Protein 2XR4 (pdb70)

CATH classification: 2.60.120.400

Radius of gyration: 16.65 Å; Cα contacts (8 Å, |Δi|>4): 676; chains: 2; bounding box: 41×38×39 Å

Solvent-accessible surface area: 10297 Å² total; per-residue (Å²): 125,46,94,79,0,27,3,101,9,63,76,125,47,138,0,1,0,0,0,6,1,35,12,70,49,108,4,52,3,17,0,45,20,45,140,81,127,59,54,55,13,58,5,82,26,12,72,47,107,38,62,32,42,22,52,68,88,25,77,0,14,112,4,109,0,110,0,34,3,63,6,120,68,182,95,10,154,32,0,2,74,83,12,8,0,82,147,81,2,61,0,0,0,1,0,2,3,30,26,104,60,99,53,22,7,7,5,5,2,1,0,12,7,38,39,52,122,39,160,63,0,36,4,98,8,58,78,126,44,114,0,1,0,0,0,13,10,59,13,85,60,99,4,39,0,18,0,52,10,44,145,75,127,158,47,50,9,47,4,151,7,35,18,87,96,92,55,45,39,22,32,80,66,20,57,0,16,110,4,108,0,113,0,38,1,69,4,79,82,124,91,10,122,36,0,2,60,95,12,28,0,88,158,98,2,66,0,0,0,1,0,1,1,29,21,63,137,70,46,7,7,21,1,3,1,1,0,7,11,50,43,46

GO terms:
  GO:0042802 identical protein binding (F, IPI)

Secondary structure (DSSP, 8-state):
--BSSEEE--TT-EEEEEEEE-S-S--EEEEEETT-SS-SEEEPPPSSTTEEEEEEEEE-TTSEEEEEEEETTEEPEEEEEEEEETTTEEEEEEEEE-SS--SS-SEEEEEEE---/--B-SEEEPPTT-EEEEEEEE--SS-EEEEEEETT-SS-SEEEEE-TT--EEEEEEEEE-TTSEEEEEEEETTEEPEEEEEEEEETTTEEEEEEEEESSTTS-S-SEEEEEEE---

Organism: Burkholderia cenocepacia (strain ATCC BAA-245 / DSM 16553 / LMG 16656 / NCTC 13227 / J2315 / CF5610) (NCBI:txid216591)

Sequence (232 aa):
MERDGTFNLPPHIKFGVVTALTTHAANDQTIDIYIDDDDPKPAATFKGAGAQDQNLGTKVLDSGNGRVRVIVMANGRPSRLGSRQVDIFKKKSYFGIIIGSEDGADDDYNDGIVFLNWPLGMERDDGTFNLPPHIKFGVTALTHAANDQTIDIYIDDDPKPAATFKGAGAQDQNLGTKVLDSGNGRVRVIVMANGRPSRLGSRQVDIFKKKSYFGIIGSEDGADDDYNDGIVFLNWPLG

InterPro domains:
  IPR010907 Calcium-mediated lectin [PF07472] (163-270)
  IPR033790 Lectin Bc2l-C, N-terminal domain, betaproteobacteria [cd12211] (3-133)
  IPR036684 Calcium-mediated lectin superfamily [G3DSA:2.60.120.400] (157-272)
  IPR036684 Calcium-mediated lectin superfamily [SSF82026] (159-272)
  IPR048921 Bc2l-C, N-terminal domain [PF21592] (15-127)

Nearest PDB structures (foldseek):
  2xr4-assembly1_B  TM=1.009E+00  e=5.856E-23  Burkholderia cenocepacia J2315
  2boi-assembly1_A  TM=9.505E-01  e=1.150E-13  Chromobacterium violaceum
  2chh-assembly1_A  TM=9.402E-01  e=1.572E-13  Ralstonia solanacearum
  5a6q-assembly1_A  TM=9.340E-01  e=1.329E-12  Pseudomonas aeruginosa UCBPP-PA14
  4ut5-assembly1_A  TM=9.246E-01  e=2.236E-12  Pseudomonas paraeruginosa PA7

Structure (mmCIF, N/CA/C/O backbone):
data_2XR4
#
_entry.id   2XR4
#
_cell.length_a   100.814
_cell.length_b   100.814
_cell.length_c   47.313
_cell.angle_alpha   90.00
_cell.angle_beta   90.00
_cell.angle_gamma   120.00
#
_symmetry.space_group_name_H-M   'P 65'
#
loop_
_entity.id
_entity.type
_entity.pdbx_description
1 polymer LECTIN
2 non-polymer 'SULFATE ION'
3 water water
#
loop_
_atom_site.group_PDB
_atom_site.id
_atom_site.type_symbol
_atom_site.label_atom_id
_atom_site.label_alt_id
_atom_site.label_comp_id
_atom_site.label_asym_id
_atom_site.label_entity_id
_atom_site.label_seq_id
_atom_site.pdbx_PDB_ins_code
_atom_site.Cartn_x
_atom_site.Cartn_y
_atom_site.Cartn_z
_atom_site.occupancy
_atom_site.B_iso_or_equiv
_atom_site.auth_seq_id
_atom_site.auth_comp_id
_atom_site.auth_asym_id
_atom_site.auth_atom_id
_atom_site.pdbx_PDB_model_num
ATOM 1 N N . MET A 1 1 ? -7.334 23.115 12.215 1.00 30.24 0 MET A N 1
ATOM 2 C CA . MET A 1 1 ? -8.202 23.073 10.993 1.00 29.52 0 MET A CA 1
ATOM 3 C C . MET A 1 1 ? -9.260 24.199 10.943 1.00 28.36 0 MET A C 1
ATOM 4 O O . MET A 1 1 ? -9.688 24.536 9.856 1.00 28.46 0 MET A O 1
ATOM 6 N N . GLU A 1 2 ? -9.676 24.791 12.072 1.00 27.17 1 GLU A N 1
ATOM 7 C CA . GLU A 1 2 ? -10.339 26.121 11.978 1.00 25.67 1 GLU A CA 1
ATOM 8 C C . GLU A 1 2 ? -9.336 27.051 11.298 1.00 24.00 1 GLU A C 1
ATOM 9 O O . GLU A 1 2 ? -8.166 27.031 11.635 1.00 23.67 1 GLU A O 1
ATOM 15 N N . ARG A 1 3 ? -9.797 27.833 10.324 1.00 21.96 2 ARG A N 1
ATOM 16 C CA . ARG A 1 3 ? -9.007 28.884 9.702 1.00 20.16 2 ARG A CA 1
ATOM 17 C C . ARG A 1 3 ? -9.568 30.252 10.100 1.00 18.73 2 ARG A C 1
ATOM 18 O O . ARG A 1 3 ? -10.361 30.339 11.042 1.00 17.76 2 ARG A O 1
ATOM 22 N N . ASP A 1 4 ? -9.218 31.303 9.353 1.00 16.74 3 ASP A N 1
ATOM 23 C CA . ASP A 1 4 ? -9.511 32.676 9.760 1.00 16.75 3 ASP A CA 1
ATOM 24 C C . ASP A 1 4 ? -10.499 33.389 8.850 1.00 15.79 3 ASP A C 1
ATOM 25 O O . ASP A 1 4 ? -10.366 34.576 8.625 1.00 15.45 3 ASP A O 1
ATOM 30 N N . GLY A 1 5 ? -11.474 32.670 8.307 1.00 15.26 4 GLY A N 1
ATOM 31 C CA . GLY A 1 5 ? -12.494 33.324 7.467 1.00 14.84 4 GLY A CA 1
ATOM 32 C C . GLY A 1 5 ? -12.070 33.478 6.012 1.00 15.21 4 GLY A C 1
ATOM 33 O O . GLY A 1 5 ? -12.667 34.241 5.260 1.00 14.81 4 GLY A O 1
ATOM 34 N N . THR A 1 6 ? -11.043 32.739 5.596 1.00 15.38 5 THR A N 1
ATOM 35 C CA . THR A 1 6 ? -10.603 32.752 4.201 1.00 15.88 5 THR A CA 1
ATOM 36 C C . THR A 1 6 ? -10.961 31.410 3.547 1.00 15.88 5 THR A C 1
ATOM 37 O O . THR A 1 6 ? -10.749 30.366 4.153 1.00 15.39 5 THR A O 1
ATOM 41 N N . PHE A 1 7 ? -11.471 31.451 2.314 1.00 16.23 6 PHE A N 1
ATOM 42 C CA . PHE A 1 7 ? -12.027 30.278 1.628 1.00 16.28 6 PHE A CA 1
ATOM 43 C C . PHE A 1 7 ? -11.577 30.234 0.187 1.00 16.78 6 PHE A C 1
ATOM 44 O O . PHE A 1 7 ? -11.322 31.278 -0.408 1.00 15.89 6 PHE A O 1
ATOM 52 N N . ASN A 1 8 ? -11.509 29.019 -0.363 1.00 16.60 7 ASN A N 1
ATOM 53 C CA . ASN A 1 8 ? -11.273 28.812 -1.788 1.00 18.11 7 ASN A CA 1
ATOM 54 C C . ASN A 1 8 ? -12.543 28.249 -2.413 1.00 17.22 7 ASN A C 1
ATOM 55 O O . ASN A 1 8 ? -12.961 27.134 -2.105 1.00 18.25 7 ASN A O 1
ATOM 60 N N . LEU A 1 9 ? -13.156 29.049 -3.258 1.00 16.32 8 LEU A N 1
ATOM 61 C CA . LEU A 1 9 ? -14.377 28.677 -3.949 1.00 15.95 8 LEU A CA 1
ATOM 62 C C . LEU A 1 9 ? -14.045 28.357 -5.394 1.00 16.88 8 LEU A C 1
ATOM 63 O O . LEU A 1 9 ? -13.032 28.821 -5.896 1.00 16.58 8 LEU A O 1
ATOM 68 N N . PRO A 1 10 ? -14.931 27.607 -6.071 1.00 18.08 9 PRO A N 1
ATOM 69 C CA . PRO A 1 10 ? -14.770 27.472 -7.520 1.00 18.45 9 PRO A CA 1
ATOM 70 C C . PRO A 1 10 ? -14.789 28.860 -8.172 1.00 19.23 9 PRO A C 1
ATOM 71 O O . PRO A 1 10 ? -15.519 29.756 -7.705 1.00 18.86 9 PRO A O 1
ATOM 75 N N . PRO A 1 11 ? -13.941 29.065 -9.199 1.00 19.77 10 PRO A N 1
ATOM 76 C CA . PRO A 1 11 ? -13.879 30.363 -9.857 1.00 19.92 10 PRO A CA 1
ATOM 77 C C . PRO A 1 11 ? -15.150 30.718 -10.615 1.00 19.41 10 PRO A C 1
ATOM 78 O O . PRO A 1 11 ? -15.818 29.824 -11.160 1.00 18.72 10 PRO A O 1
ATOM 82 N N . HIS A 1 12 ? -15.476 32.002 -10.614 1.00 18.98 11 HIS A N 1
ATOM 83 C CA . HIS A 1 12 ? -16.513 32.573 -11.450 1.00 20.12 11 HIS A CA 1
ATOM 84 C C . HIS A 1 12 ? -17.890 31.978 -11.231 1.00 20.19 11 HIS A C 1
ATOM 85 O O . HIS A 1 12 ? -18.645 31.772 -12.193 1.00 20.21 11 HIS A O 1
ATOM 92 N N . ILE A 1 13 ? -18.231 31.739 -9.963 1.00 18.85 12 ILE A N 1
ATOM 93 C CA . ILE A 1 13 ? -19.598 31.350 -9.609 1.00 18.86 12 ILE A CA 1
ATOM 94 C C . ILE A 1 13 ? -20.228 32.317 -8.640 1.00 17.81 12 ILE A C 1
ATOM 95 O O . ILE A 1 13 ? -19.539 33.105 -7.988 1.00 18.26 12 ILE A O 1
ATOM 100 N N . LYS A 1 14 ? -21.547 32.280 -8.572 1.00 17.62 13 LYS A N 1
ATOM 101 C CA . LYS A 1 14 ? -22.277 33.061 -7.591 1.00 17.11 13 LYS A CA 1
ATOM 102 C C . LYS A 1 14 ? -22.259 32.324 -6.268 1.00 15.89 13 LYS A C 1
ATOM 103 O O . LYS A 1 14 ? -22.294 31.095 -6.229 1.00 15.59 13 LYS A O 1
ATOM 109 N N . PHE A 1 15 ? -22.210 33.090 -5.191 1.00 14.70 14 PHE A N 1
ATOM 110 C CA . PHE A 1 15 ? -22.334 32.528 -3.859 1.00 13.56 14 PHE A CA 1
ATOM 111 C C . PHE A 1 15 ? -23.107 33.476 -2.939 1.00 12.32 14 PHE A C 1
ATOM 112 O O . PHE A 1 15 ? -23.209 34.676 -3.213 1.00 11.25 14 PHE A O 1
ATOM 120 N N . GLY A 1 16 ? -23.658 32.937 -1.850 1.00 12.41 15 GLY A N 1
ATOM 121 C CA . GLY A 1 16 ? -24.364 33.728 -0.849 1.00 12.33 15 GLY A CA 1
ATOM 122 C C . GLY A 1 16 ? -23.561 33.958 0.446 1.00 11.81 15 GLY A C 1
ATOM 123 O O . GLY A 1 16 ? -22.795 33.109 0.865 1.00 12.25 15 GLY A O 1
ATOM 124 N N . VAL A 1 17 ? -23.740 35.135 1.031 1.00 11.29 16 VAL A N 1
ATOM 125 C CA A VAL A 1 17 ? -23.132 35.530 2.287 0.50 11.08 16 VAL A CA 1
ATOM 126 C CA B VAL A 1 17 ? -23.134 35.480 2.288 0.50 11.56 16 VAL A CA 1
ATOM 127 C C . VAL A 1 17 ? -24.232 36.052 3.159 1.00 11.43 16 VAL A C 1
ATOM 128 O O . VAL A 1 17 ? -24.938 37.006 2.774 1.00 10.89 16 VAL A O 1
ATOM 135 N N . THR A 1 18 ? -24.428 35.413 4.312 1.00 11.19 17 THR A N 1
ATOM 136 C CA . THR A 1 18 ? -25.465 35.816 5.257 1.00 11.14 17 THR A CA 1
ATOM 137 C C . THR A 1 18 ? -24.808 36.068 6.602 1.00 11.95 17 THR A C 1
ATOM 138 O O . THR A 1 18 ? -23.966 35.268 7.039 1.00 12.63 17 THR A O 1
ATOM 142 N N . ALA A 1 19 ? -25.185 37.169 7.245 1.00 11.45 18 ALA A N 1
ATOM 143 C CA . ALA A 1 19 ? -24.647 37.542 8.564 1.00 11.73 18 ALA A CA 1
ATOM 144 C C . ALA A 1 19 ? -25.743 37.532 9.620 1.00 11.90 18 ALA A C 1
ATOM 145 O O . ALA A 1 19 ? -26.835 38.037 9.373 1.00 12.00 18 ALA A O 1
ATOM 147 N N . LEU A 1 20 ? -25.419 36.971 10.784 1.00 12.32 19 LEU A N 1
ATOM 148 C CA . LEU A 1 20 ? -26.286 36.913 11.953 1.00 13.89 19 LEU A CA 1
ATOM 149 C C . LEU A 1 20 ? -25.450 37.351 13.165 1.00 15.02 19 LEU A C 1
ATOM 150 O O . LEU A 1 20 ? -24.538 36.648 13.581 1.00 14.53 19 LEU A O 1
ATOM 155 N N . THR A 1 21 ? -25.803 38.491 13.731 1.00 14.84 20 THR A N 1
ATOM 156 C CA A THR A 1 21 ? -25.042 39.052 14.828 0.50 15.12 20 THR A CA 1
ATOM 157 C CA B THR A 1 21 ? -25.045 39.067 14.827 0.50 16.02 20 THR A CA 1
ATOM 158 C C . THR A 1 21 ? -25.738 38.898 16.179 1.00 15.48 20 THR A C 1
ATOM 159 O O . THR A 1 21 ? -26.905 39.250 16.350 1.00 15.83 20 THR A O 1
ATOM 166 N N . HIS A 1 22 ? -24.999 38.367 17.133 1.00 15.10 21 HIS A N 1
ATOM 167 C CA . HIS A 1 22 ? -25.534 38.170 18.446 1.00 16.12 21 HIS A CA 1
ATOM 168 C C . HIS A 1 22 ? -25.258 39.372 19.341 1.00 16.58 21 HIS A C 1
ATOM 169 O O . HIS A 1 22 ? -26.178 39.866 20.014 1.00 17.09 21 HIS A O 1
ATOM 176 N N . ALA A 1 23 ? -24.000 39.822 19.360 1.00 16.15 22 ALA A N 1
ATOM 177 C CA . ALA A 1 23 ? -23.572 40.923 20.213 1.00 17.04 22 ALA A CA 1
ATOM 178 C C . ALA A 1 23 ? -23.848 42.251 19.523 1.00 17.59 22 ALA A C 1
ATOM 179 O O . ALA A 1 23 ? -23.548 42.432 18.316 1.00 18.54 22 ALA A O 1
ATOM 181 N N . ALA A 1 24 ? -24.380 43.189 20.291 1.00 17.64 23 ALA A N 1
ATOM 182 C CA . ALA A 1 24 ? -24.734 44.522 19.758 1.00 17.88 23 ALA A CA 1
ATOM 183 C C . ALA A 1 24 ? -23.532 45.473 19.822 1.00 18.52 23 ALA A C 1
ATOM 184 O O . ALA A 1 24 ? -23.526 46.479 20.559 1.00 17.71 23 ALA A O 1
ATOM 186 N N . ASN A 1 25 ? -22.511 45.143 19.037 1.00 18.83 24 ASN A N 1
ATOM 187 C CA . ASN A 1 25 ? -21.279 45.923 18.986 1.00 19.32 24 ASN A CA 1
ATOM 188 C C . ASN A 1 25 ? -21.086 46.676 17.712 1.00 18.60 24 ASN A C 1
ATOM 189 O O . ASN A 1 25 ? -19.960 47.104 17.444 1.00 19.22 24 ASN A O 1
ATOM 194 N N . ASP A 1 26 ? -22.158 46.849 16.930 1.00 17.46 25 ASP A N 1
ATOM 195 C CA . ASP A 1 26 ? -22.108 47.637 15.698 1.00 18.68 25 ASP A CA 1
ATOM 196 C C . ASP A 1 26 ? -20.934 47.218 14.762 1.00 18.89 25 ASP A C 1
ATOM 197 O O . ASP A 1 26 ? -20.126 48.050 14.297 1.00 18.36 25 ASP A O 1
ATOM 202 N N . GLN A 1 27 ? -20.868 45.927 14.470 1.00 18.89 26 GLN A N 1
ATOM 203 C CA . GLN A 1 27 ? -19.764 45.380 13.708 1.00 19.04 26 GLN A CA 1
ATOM 204 C C . GLN A 1 27 ? -19.830 45.746 12.237 1.00 18.78 26 GLN A C 1
ATOM 205 O O . GLN A 1 27 ? -20.902 45.936 11.662 1.00 19.65 26 GLN A O 1
ATOM 211 N N . THR A 1 28 ? -18.671 45.835 11.621 1.00 17.18 27 THR A N 1
ATOM 212 C CA . THR A 1 28 ? -18.592 45.944 10.172 1.00 16.56 27 THR A CA 1
ATOM 213 C C . THR A 1 28 ? -18.067 44.615 9.681 1.00 15.56 27 THR A C 1
ATOM 214 O O . THR A 1 28 ? -17.036 44.116 10.184 1.00 14.93 27 THR A O 1
ATOM 218 N N . ILE A 1 29 ? -18.785 44.019 8.733 1.00 13.47 28 ILE A N 1
ATOM 219 C CA . ILE A 1 29 ? -18.360 42.775 8.116 1.00 12.52 28 ILE A CA 1
ATOM 220 C C . ILE A 1 29 ? -18.065 43.043 6.661 1.00 12.70 28 ILE A C 1
ATOM 221 O O . ILE A 1 29 ? -18.968 43.448 5.916 1.00 13.48 28 ILE A O 1
ATOM 226 N N . ASP A 1 30 ? -16.800 42.853 6.258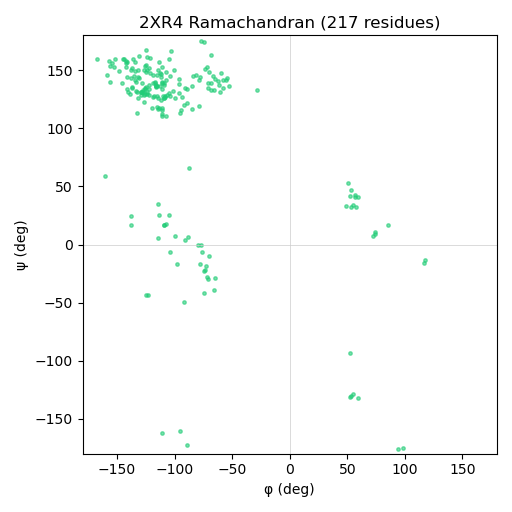 1.00 12.49 29 ASP A N 1
ATOM 227 C CA . ASP A 1 30 ? -16.359 43.096 4.886 1.00 11.69 29 ASP A CA 1
ATOM 228 C C . ASP A 1 30 ? -16.027 41.767 4.217 1.00 11.93 29 ASP A C 1
ATOM 229 O O . ASP A 1 30 ? -15.410 40.856 4.848 1.00 11.91 29 ASP A O 1
ATOM 234 N N . ILE A 1 31 ? -16.425 41.640 2.956 1.00 10.08 30 ILE A N 1
ATOM 235 C CA . ILE A 1 31 ? -16.097 40.474 2.152 1.00 11.59 30 ILE A CA 1
ATOM 236 C C . ILE A 1 31 ? -15.180 40.915 1.007 1.00 12.37 30 ILE A C 1
ATOM 237 O O . ILE A 1 31 ? -15.528 41.839 0.247 1.00 11.79 30 ILE A O 1
ATOM 242 N N . TYR A 1 32 ? -14.031 40.251 0.889 1.00 13.15 31 TYR A N 1
ATOM 243 C CA . TYR A 1 32 ? -13.035 40.590 -0.109 1.00 14.41 31 TYR A CA 1
ATOM 244 C C . TYR A 1 32 ? -12.839 39.441 -1.064 1.00 15.41 31 TYR A C 1
ATOM 245 O O . TYR A 1 32 ? -12.772 38.300 -0.627 1.00 14.59 31 TYR A O 1
ATOM 254 N N . ILE A 1 33 ? -12.694 39.769 -2.355 1.00 16.22 32 ILE A N 1
ATOM 255 C CA . ILE A 1 33 ? -12.534 38.774 -3.420 1.00 17.43 32 ILE A CA 1
ATOM 256 C C . ILE A 1 33 ? -11.158 38.922 -4.041 1.00 18.81 32 ILE A C 1
ATOM 257 O O . ILE A 1 33 ? -10.765 40.028 -4.420 1.00 19.15 32 ILE A O 1
ATOM 262 N N . ASP A 1 34 ? -10.433 37.815 -4.116 1.00 19.91 33 ASP A N 1
ATOM 263 C CA . ASP A 1 34 ? -9.099 37.795 -4.689 1.00 21.86 33 ASP A CA 1
ATOM 264 C C . ASP A 1 34 ? -8.232 38.862 -4.030 1.00 23.20 33 ASP A C 1
ATOM 265 O O . ASP A 1 34 ? -8.199 38.943 -2.805 1.00 22.14 33 ASP A O 1
ATOM 270 N N . ASP A 1 35 ? -7.538 39.668 -4.825 1.00 24.58 34 ASP A N 1
ATOM 271 C CA . ASP A 1 35 ? -6.578 40.591 -4.260 1.00 26.41 34 ASP A CA 1
ATOM 272 C C . ASP A 1 35 ? -7.045 42.039 -4.351 1.00 26.52 34 ASP A C 1
ATOM 273 O O . ASP A 1 35 ? -6.250 42.946 -4.164 1.00 26.12 34 ASP A O 1
ATOM 278 N N . ASP A 1 36 ? -8.341 42.243 -4.586 1.00 26.85 35 ASP A N 1
ATOM 279 C CA A ASP A 1 36 ? -8.907 43.601 -4.663 0.50 27.18 35 ASP A CA 1
ATOM 280 C CA B ASP A 1 36 ? -8.919 43.573 -4.674 0.50 27.27 35 ASP A CA 1
ATOM 281 C C . ASP A 1 36 ? -8.841 44.231 -3.278 1.00 26.99 35 ASP A C 1
ATOM 282 O O . ASP A 1 36 ? -9.284 43.655 -2.316 1.00 27.06 35 ASP A O 1
ATOM 291 N N . PRO A 1 37 ? -8.280 45.449 -3.172 1.00 27.53 36 PRO A N 1
ATOM 292 C CA . PRO A 1 37 ? -8.136 46.012 -1.836 1.00 26.79 36 PRO A CA 1
ATOM 293 C C . PRO A 1 37 ? -9.441 46.607 -1.228 1.00 25.16 36 PRO A C 1
ATOM 294 O O . PRO A 1 37 ? -9.524 46.783 0.001 1.00 25.75 36 PRO A O 1
ATOM 298 N N . LYS A 1 38 ? -10.449 46.865 -2.066 1.00 22.01 37 LYS A N 1
ATOM 299 C CA . LYS A 1 38 ? -11.729 47.350 -1.607 1.00 20.10 37 LYS A CA 1
ATOM 300 C C . LYS A 1 38 ? -12.696 46.154 -1.459 1.00 18.42 37 LYS A C 1
ATOM 301 O O . LYS A 1 38 ? -12.669 45.217 -2.255 1.00 16.56 37 LYS A O 1
ATOM 303 N N . PRO A 1 39 ? -13.536 46.183 -0.422 1.00 16.98 38 PRO A N 1
ATOM 304 C CA . PRO A 1 39 ? -14.454 45.063 -0.207 1.00 16.81 38 PRO A CA 1
ATOM 305 C C . PRO A 1 39 ? -15.433 44.908 -1.382 1.00 15.71 38 PRO A C 1
ATOM 306 O O . PRO A 1 39 ? -15.898 45.908 -1.906 1.00 15.75 38 PRO A O 1
ATOM 310 N N . ALA A 1 40 ? -15.736 43.679 -1.771 1.00 14.98 39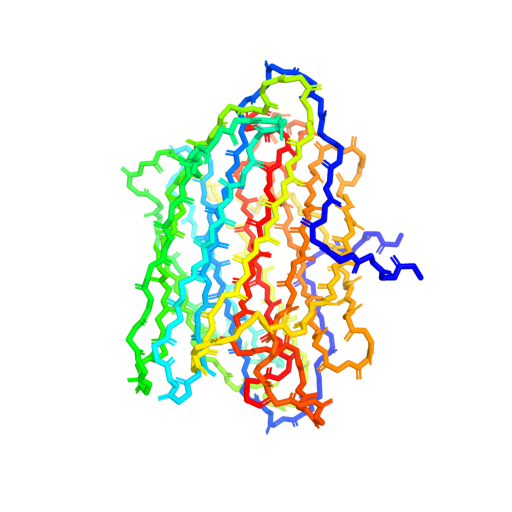 ALA A N 1
ATOM 311 C CA . ALA A 1 40 ? -16.817 43.425 -2.731 1.00 15.00 39 ALA A CA 1
ATOM 312 C C . ALA A 1 40 ? -18.187 43.603 -2.076 1.00 15.14 39 ALA A C 1
ATOM 313 O O . ALA A 1 40 ? -19.207 43.812 -2.768 1.00 15.19 39 ALA A O 1
ATOM 315 N N . ALA A 1 41 ? -18.235 43.473 -0.744 1.00 14.21 40 ALA A N 1
ATOM 316 C CA . ALA A 1 41 ? -19.470 43.704 0.019 1.00 13.52 40 ALA A CA 1
ATOM 317 C C . ALA A 1 41 ? -19.204 44.064 1.452 1.00 13.32 40 ALA A C 1
ATOM 318 O O . ALA A 1 41 ? -18.205 43.659 2.028 1.00 12.35 40 ALA A O 1
ATOM 320 N N . THR A 1 42 ? -20.137 44.789 2.048 1.00 12.84 41 THR A N 1
ATOM 321 C CA . THR A 1 42 ? -20.027 45.172 3.443 1.00 14.33 41 THR A CA 1
ATOM 322 C C . THR A 1 42 ? -21.401 45.066 4.108 1.00 15.25 41 THR A C 1
ATOM 323 O O . THR A 1 42 ? -22.401 45.554 3.562 1.00 15.34 41 THR A O 1
ATOM 327 N N . PHE A 1 43 ? -21.450 44.419 5.270 1.00 15.82 42 PHE A N 1
ATOM 328 C CA . PHE A 1 43 ? -22.607 44.541 6.143 1.00 17.18 42 PHE A CA 1
ATOM 329 C C . PHE A 1 43 ? -22.341 45.667 7.149 1.00 19.34 42 PHE A C 1
ATOM 330 O O . PHE A 1 43 ? -21.308 45.677 7.851 1.00 18.49 42 PHE A O 1
ATOM 338 N N . LYS A 1 44 ? -23.286 46.593 7.194 1.00 21.77 43 LYS A N 1
ATOM 339 C CA . LYS A 1 44 ? -23.415 47.555 8.266 1.00 24.70 43 LYS A CA 1
ATOM 340 C C . LYS A 1 44 ? -23.832 46.825 9.528 1.00 26.04 43 LYS A C 1
ATOM 341 O O . LYS A 1 44 ? -24.322 45.672 9.485 1.00 26.92 43 LYS A O 1
ATOM 343 N N . GLY A 1 45 ? -23.638 47.511 10.648 1.00 26.45 44 GLY A N 1
ATOM 344 C CA . GLY A 1 45 ? -23.756 46.889 11.950 1.00 26.43 44 GLY A CA 1
ATOM 345 C C . GLY A 1 45 ? -25.180 46.546 12.286 1.00 26.16 44 GLY A C 1
ATOM 346 O O . GLY A 1 45 ? -26.120 47.250 11.870 1.00 26.49 44 GLY A O 1
ATOM 347 N N . ALA A 1 46 ? -25.322 45.461 13.049 1.00 25.80 45 ALA A N 1
ATOM 348 C CA . ALA A 1 46 ? -26.596 45.015 13.566 1.00 25.04 45 ALA A CA 1
ATOM 349 C C . ALA A 1 46 ? -27.247 46.148 14.316 1.00 24.73 45 ALA A C 1
ATOM 350 O O . ALA A 1 46 ? -26.572 46.947 14.938 1.00 24.68 45 ALA A O 1
ATOM 352 N N . GLY A 1 47 ? -28.566 46.238 14.208 1.00 23.94 46 GLY A N 1
ATOM 353 C CA . GLY A 1 47 ? -29.334 47.151 15.031 1.00 23.38 46 GLY A CA 1
ATOM 354 C C . GLY A 1 47 ? -30.001 46.483 16.220 1.00 22.04 46 GLY A C 1
ATOM 355 O O . GLY A 1 47 ? -30.762 47.121 16.922 1.00 22.15 46 GLY A O 1
ATOM 356 N N . ALA A 1 48 ? -29.703 45.206 16.456 1.00 21.72 47 ALA A N 1
ATOM 357 C CA . ALA A 1 48 ? -30.340 44.421 17.513 1.00 20.29 47 ALA A CA 1
ATOM 358 C C . ALA A 1 48 ? -29.569 43.126 17.714 1.00 20.10 47 ALA A C 1
ATOM 359 O O . ALA A 1 48 ? -28.849 42.697 16.824 1.00 20.05 47 ALA A O 1
ATOM 361 N N . GLN A 1 49 ? -29.740 42.494 18.871 1.00 19.57 48 GLN A N 1
ATOM 362 C CA . GLN A 1 49 ? -29.105 41.201 19.160 1.00 19.06 48 GLN A CA 1
ATOM 363 C C . GLN A 1 49 ? -29.839 40.024 18.511 1.00 19.45 48 GLN A C 1
ATOM 364 O O . GLN A 1 49 ? -31.068 39.981 18.461 1.00 19.31 48 GLN A O 1
ATOM 370 N N . ASP A 1 50 ? -29.054 39.067 18.022 1.00 18.52 49 ASP A N 1
ATOM 371 C CA . ASP A 1 50 ? -29.526 37.940 17.199 1.00 18.36 49 ASP A CA 1
ATOM 372 C C . ASP A 1 50 ? -30.261 38.420 15.956 1.00 17.83 49 ASP A C 1
ATOM 373 O O . ASP A 1 50 ? -31.312 37.894 15.573 1.00 17.84 49 ASP A O 1
ATOM 378 N N . GLN A 1 51 ? -29.691 39.439 15.324 1.00 17.13 50 GLN A N 1
ATOM 379 C CA . GLN A 1 51 ? -30.305 40.005 14.152 1.00 17.13 50 GLN A CA 1
ATOM 380 C C . GLN A 1 51 ? -29.690 39.396 12.898 1.00 15.61 50 GLN A C 1
ATOM 381 O O . GLN A 1 51 ? -28.485 39.346 12.750 1.00 13.20 50 GLN A O 1
ATOM 387 N N . ASN A 1 52 ? -30.567 38.944 12.008 1.00 14.14 51 ASN A N 1
ATOM 388 C CA . ASN A 1 52 ? -30.187 38.525 10.681 1.00 13.07 51 ASN A CA 1
ATOM 389 C C . ASN A 1 52 ? -29.990 39.778 9.810 1.00 13.02 51 ASN A C 1
ATOM 390 O O . ASN A 1 52 ? -30.920 40.549 9.589 1.00 12.69 51 ASN A O 1
ATOM 395 N N . LEU A 1 53 ? -28.793 39.971 9.284 1.00 12.67 52 LEU A N 1
ATOM 396 C CA . LEU A 1 53 ? -28.483 41.188 8.539 1.00 12.61 52 LEU A CA 1
ATOM 397 C C . LEU A 1 53 ? -28.757 41.068 7.055 1.00 12.78 52 LEU A C 1
ATOM 398 O O . LEU A 1 53 ? -28.459 41.996 6.276 1.00 13.15 52 LEU A O 1
ATOM 403 N N . GLY A 1 54 ? -29.303 39.924 6.650 1.00 11.52 53 GLY A N 1
ATOM 404 C CA . GLY A 1 54 ? -29.601 39.657 5.257 1.00 12.00 53 GLY A CA 1
ATOM 405 C C . GLY A 1 54 ? -28.552 38.828 4.542 1.00 12.22 53 GLY A C 1
ATOM 406 O O . GLY A 1 54 ? -27.576 38.352 5.130 1.00 10.60 53 GLY A O 1
ATOM 407 N N . THR A 1 55 ? -28.775 38.671 3.251 1.00 13.37 54 THR A N 1
ATOM 408 C CA . THR A 1 55 ? -27.942 37.831 2.398 1.00 14.27 54 THR A CA 1
ATOM 409 C C . THR A 1 55 ? -27.470 38.679 1.240 1.00 14.38 54 THR A C 1
ATOM 410 O O . THR A 1 55 ? -28.259 39.421 0.645 1.00 15.30 54 THR A O 1
ATOM 414 N N . LYS A 1 56 ? -26.193 38.582 0.923 1.00 14.41 55 LYS A N 1
ATOM 415 C CA . LYS A 1 56 ? -25.662 39.193 -0.296 1.00 15.17 55 LYS A CA 1
ATOM 416 C C . LYS A 1 56 ? -25.244 38.125 -1.279 1.00 14.71 55 LYS A C 1
ATOM 417 O O . LYS A 1 56 ? -24.763 37.049 -0.886 1.00 15.33 55 LYS A O 1
ATOM 423 N N . VAL A 1 57 ? -25.447 38.398 -2.558 1.00 12.94 56 VAL A N 1
ATOM 424 C CA . VAL A 1 57 ? -25.029 37.467 -3.583 1.00 12.05 56 VAL A CA 1
ATOM 425 C C . VAL A 1 57 ? -23.840 38.049 -4.334 1.00 12.18 56 VAL A C 1
ATOM 426 O O . VAL A 1 57 ? -23.920 39.167 -4.853 1.00 12.25 56 VAL A O 1
ATOM 430 N N . LEU A 1 58 ? -22.755 37.283 -4.399 1.00 12.13 57 LEU A N 1
ATOM 431 C CA . LEU A 1 58 ? -21.508 37.761 -4.959 1.00 12.97 57 LEU A CA 1
ATOM 432 C C . LEU A 1 58 ? -20.933 36.792 -5.976 1.00 13.29 57 LEU A C 1
ATOM 433 O O . LEU A 1 58 ? -21.259 35.611 -5.969 1.00 14.02 57 LEU A O 1
ATOM 438 N N . ASP A 1 59 ? -20.012 37.286 -6.800 1.00 13.73 58 ASP A N 1
ATOM 439 C CA . ASP A 1 59 ? -19.236 36.415 -7.694 1.00 14.75 58 ASP A CA 1
ATOM 440 C C . ASP A 1 59 ? -17.889 36.076 -7.045 1.00 14.34 58 ASP A C 1
ATOM 441 O O . ASP A 1 59 ? -17.239 36.915 -6.448 1.00 15.62 58 ASP A O 1
ATOM 446 N N . SER A 1 60 ? -17.473 34.831 -7.147 1.00 14.84 59 SER A N 1
ATOM 447 C CA . SER A 1 60 ? -16.247 34.365 -6.511 1.00 15.11 59 SER A CA 1
ATOM 448 C C . SER A 1 60 ? -14.931 34.789 -7.204 1.00 16.27 59 SER A C 1
ATOM 449 O O . SER A 1 60 ? -13.863 34.512 -6.679 1.00 15.83 59 SER A O 1
ATOM 452 N N . GLY A 1 61 ? -15.017 35.420 -8.375 1.00 16.91 60 GLY A N 1
ATOM 453 C CA . GLY A 1 61 ? -13.828 35.792 -9.149 1.00 17.56 60 GLY A CA 1
ATOM 454 C C . GLY A 1 61 ? -12.929 34.599 -9.418 1.00 18.02 60 GLY A C 1
ATOM 455 O O . GLY A 1 61 ? -13.396 33.539 -9.833 1.00 18.03 60 GLY A O 1
ATOM 456 N N . ASN A 1 62 ? -11.647 34.738 -9.104 1.00 18.27 61 ASN A N 1
ATOM 457 C CA . ASN A 1 62 ? -10.708 33.625 -9.232 1.00 19.22 61 ASN A CA 1
ATOM 458 C C . ASN A 1 62 ? -10.769 32.627 -8.093 1.00 18.49 61 ASN A C 1
ATOM 459 O O . ASN A 1 62 ? -10.037 31.652 -8.088 1.00 19.18 61 ASN A O 1
ATOM 464 N N . GLY A 1 63 ? -11.645 32.872 -7.120 1.00 17.89 62 GLY A N 1
ATOM 465 C CA . GLY A 1 63 ? -11.977 31.869 -6.122 1.00 16.89 62 GLY A CA 1
ATOM 466 C C . GLY A 1 63 ? -11.642 32.194 -4.680 1.00 16.82 62 GLY A C 1
ATOM 467 O O . GLY A 1 63 ? -12.121 31.524 -3.782 1.00 17.04 62 GLY A O 1
ATOM 468 N N . ARG A 1 64 ? -10.833 33.224 -4.444 1.00 17.10 63 ARG A N 1
ATOM 469 C CA . ARG A 1 64 ? -10.363 33.531 -3.095 1.00 16.89 63 ARG A CA 1
ATOM 470 C C . ARG A 1 64 ? -11.319 34.522 -2.424 1.00 14.94 63 ARG A C 1
ATOM 471 O O . ARG A 1 64 ? -11.560 35.606 -2.929 1.00 15.74 63 ARG A O 1
ATOM 479 N N . VAL A 1 65 ? -11.901 34.100 -1.310 1.00 13.66 64 VAL A N 1
ATOM 480 C CA . VAL A 1 65 ? -12.888 34.868 -0.582 1.00 12.35 64 VAL A CA 1
ATOM 481 C C . VAL A 1 65 ? -12.409 34.979 0.859 1.00 11.96 64 VAL A C 1
ATOM 482 O O . VAL A 1 65 ? -12.044 33.975 1.475 1.00 12.18 64 VAL A O 1
ATOM 486 N N . ARG A 1 66 ? -12.391 36.206 1.367 1.00 11.79 65 ARG A N 1
ATOM 487 C CA . ARG A 1 66 ? -12.024 36.489 2.749 1.00 11.32 65 ARG A CA 1
ATOM 488 C C . ARG A 1 66 ? -13.063 37.321 3.435 1.00 10.80 65 ARG A C 1
ATOM 489 O O . ARG A 1 66 ? -13.462 38.355 2.936 1.00 11.58 65 ARG A O 1
ATOM 497 N N . VAL A 1 67 ? -13.460 36.882 4.622 1.00 11.38 66 VAL A N 1
ATOM 498 C CA . VAL A 1 67 ? -14.361 37.638 5.468 1.00 11.01 66 VAL A CA 1
ATOM 499 C C . VAL A 1 67 ? -13.597 38.283 6.622 1.00 10.01 66 VAL A C 1
ATOM 500 O O . VAL A 1 67 ? -12.848 37.611 7.297 1.00 10.40 66 VAL A O 1
ATOM 504 N N . ILE A 1 68 ? -13.798 39.584 6.834 1.00 10.69 67 ILE A N 1
ATOM 505 C CA . ILE A 1 68 ? -13.159 40.313 7.934 1.00 11.18 67 ILE A CA 1
ATOM 506 C C . ILE A 1 68 ? -14.251 40.931 8.776 1.00 10.92 67 ILE A C 1
ATOM 507 O O . ILE A 1 68 ? -15.131 41.589 8.244 1.00 11.47 67 ILE A O 1
ATOM 512 N N . VAL A 1 69 ? -14.203 40.703 10.085 1.00 12.03 68 VAL A N 1
ATOM 513 C CA . VAL A 1 69 ? -15.116 41.343 11.004 1.00 11.71 68 VAL A CA 1
ATOM 514 C C . VAL A 1 69 ? -14.355 42.364 11.854 1.00 12.45 68 VAL A C 1
ATOM 515 O O . VAL A 1 69 ? -13.333 42.048 12.469 1.00 12.71 68 VAL A O 1
ATOM 519 N N . MET A 1 70 ? -14.859 43.590 11.878 1.00 12.05 69 MET A N 1
ATOM 520 C CA . MET A 1 70 ? -14.322 44.665 12.698 1.00 13.24 69 MET A CA 1
ATOM 521 C C . MET A 1 70 ? -15.391 45.084 13.738 1.00 13.35 69 MET A C 1
ATOM 522 O O . MET A 1 70 ? -16.589 45.185 13.434 1.00 14.75 69 MET A O 1
ATOM 527 N N . ALA A 1 71 ? -14.962 45.288 14.963 1.00 13.59 70 ALA A N 1
ATOM 528 C CA . ALA A 1 71 ? -15.832 45.786 16.043 1.00 14.25 70 ALA A CA 1
ATOM 529 C C . ALA A 1 71 ? -14.995 46.753 16.888 1.00 15.36 70 ALA A C 1
ATOM 530 O O . ALA A 1 71 ? -13.864 46.448 17.243 1.00 14.82 70 ALA A O 1
ATOM 532 N N . ASN A 1 72 ? -15.536 47.914 17.217 1.00 17.38 71 ASN A N 1
ATOM 533 C CA . ASN A 1 72 ? -14.803 48.876 18.064 1.00 18.79 71 ASN A CA 1
ATOM 534 C C . ASN A 1 72 ? -13.402 49.208 17.518 1.00 18.63 71 ASN A C 1
ATOM 535 O O . ASN A 1 72 ? -12.448 49.388 18.306 1.00 20.51 71 ASN A O 1
ATOM 540 N N . GLY A 1 73 ? -13.257 49.195 16.186 1.00 17.59 72 GLY A N 1
ATOM 541 C CA . GLY A 1 73 ? -11.987 49.554 15.508 1.00 15.94 72 GLY A CA 1
ATOM 542 C C . GLY A 1 73 ? -10.884 48.525 15.597 1.00 15.31 72 GLY A C 1
ATOM 543 O O . GLY A 1 73 ? -9.740 48.815 15.243 1.00 16.21 72 GLY A O 1
ATOM 544 N N . ARG A 1 74 ? -11.196 47.316 16.073 1.00 12.86 73 ARG A N 1
ATOM 545 C CA . ARG A 1 74 ? -10.256 46.223 16.042 1.00 12.63 73 ARG A CA 1
ATOM 546 C C . ARG A 1 74 ? -10.861 45.036 15.320 1.00 12.06 73 ARG A C 1
ATOM 547 O O . ARG A 1 74 ? -12.094 44.842 15.339 1.00 11.78 73 ARG A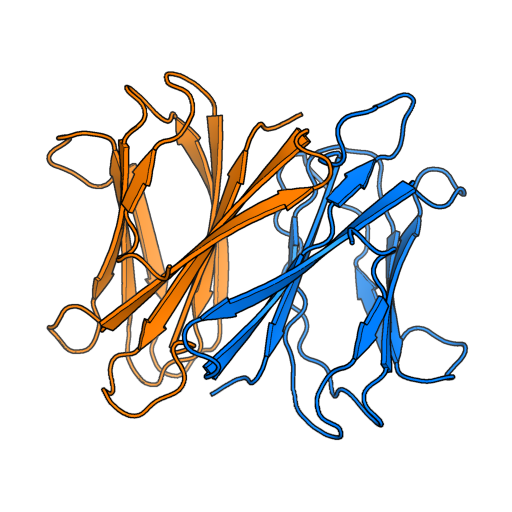 O 1
ATOM 555 N N . PRO A 1 75 ? -10.004 44.234 14.670 1.00 13.05 74 PRO A N 1
ATOM 556 C CA . PRO A 1 75 ? -10.488 42.995 14.100 1.00 12.54 74 PRO A CA 1
ATOM 557 C C . PRO A 1 75 ? -10.940 42.031 15.183 1.00 12.22 74 PRO A C 1
ATOM 558 O O . PRO A 1 75 ? -10.242 41.818 16.184 1.00 11.04 74 PRO A O 1
ATOM 562 N N . SER A 1 76 ? -12.114 41.445 14.990 1.00 11.47 75 SER A N 1
ATOM 563 C CA . SER A 1 76 ? -12.614 40.453 15.906 1.00 12.00 75 SER A CA 1
ATOM 564 C C . SER A 1 76 ? -11.884 39.159 15.582 1.00 12.83 75 SER A C 1
ATOM 565 O O . SER A 1 76 ? -11.579 38.903 14.415 1.00 13.99 75 SER A O 1
ATOM 568 N N . ARG A 1 77 ? -11.572 38.368 16.599 1.00 13.30 76 ARG A N 1
ATOM 569 C CA . ARG A 1 77 ? -10.921 37.076 16.389 1.00 14.35 76 ARG A CA 1
ATOM 570 C C . ARG A 1 77 ? -11.968 36.140 15.756 1.00 14.37 76 ARG A C 1
ATOM 571 O O . ARG A 1 77 ? -13.142 36.176 16.152 1.00 13.92 76 ARG A O 1
ATOM 579 N N . LEU A 1 78 ? -11.546 35.342 14.775 1.00 13.79 77 LEU A N 1
ATOM 580 C CA . LEU A 1 78 ? -12.464 34.524 13.971 1.00 14.72 77 LEU A CA 1
ATOM 581 C C . LEU A 1 78 ? -12.009 33.093 13.996 1.00 14.62 77 LEU A C 1
ATOM 582 O O . LEU A 1 78 ? -10.812 32.819 14.113 1.00 13.90 77 LEU A O 1
ATOM 587 N N . GLY A 1 79 ? -12.982 32.184 13.885 1.00 13.47 78 GLY A N 1
ATOM 588 C CA . GLY A 1 79 ? -12.728 30.805 13.572 1.00 13.99 78 GLY A CA 1
ATOM 589 C C . GLY A 1 79 ? -13.644 30.458 12.401 1.00 13.24 78 GLY A C 1
ATOM 590 O O . GLY A 1 79 ? -14.817 30.878 12.375 1.00 12.59 78 GLY A O 1
ATOM 591 N N . SER A 1 80 ? -13.137 29.706 11.442 1.00 13.06 79 SER A N 1
ATOM 592 C CA . SER A 1 80 ? -13.962 29.281 10.299 1.00 13.66 79 SER A CA 1
ATOM 593 C C . SER A 1 80 ? -13.806 27.809 9.958 1.00 15.13 79 SER A C 1
ATOM 594 O O . SER A 1 80 ? -12.746 27.242 10.147 1.00 13.46 79 SER A O 1
ATOM 597 N N . ARG A 1 81 ? -14.876 27.213 9.437 1.00 15.87 80 ARG A N 1
ATOM 598 C CA . ARG A 1 81 ? -14.839 25.847 8.969 1.00 18.25 80 ARG A CA 1
ATOM 599 C C . ARG A 1 81 ? -15.531 25.802 7.619 1.00 19.06 80 ARG A C 1
ATOM 600 O O . ARG A 1 81 ? -16.373 26.653 7.304 1.00 16.04 80 ARG A O 1
ATOM 608 N N . GLN A 1 82 ? -15.185 24.787 6.842 1.00 20.72 81 GLN A N 1
ATOM 609 C CA . GLN A 1 82 ? -15.934 24.455 5.628 1.00 23.72 81 GLN A CA 1
ATOM 610 C C . GLN A 1 82 ? -16.625 23.120 5.844 1.00 24.80 81 GLN A C 1
ATOM 611 O O . GLN A 1 82 ? -16.140 22.238 6.590 1.00 25.91 81 GLN A O 1
ATOM 617 N N . VAL A 1 83 ? -17.781 22.971 5.226 1.00 24.25 82 VAL A N 1
ATOM 618 C CA . VAL A 1 83 ? -18.461 21.707 5.265 1.00 24.19 82 VAL A CA 1
ATOM 619 C C . VAL A 1 83 ? -19.279 21.632 3.966 1.00 22.78 82 VAL A C 1
ATOM 620 O O . VAL A 1 83 ? -19.506 22.668 3.321 1.00 20.60 82 VAL A O 1
ATOM 624 N N . ASP A 1 84 ? -19.655 20.424 3.558 1.00 19.93 83 ASP A N 1
ATOM 625 C CA . ASP A 1 84 ? -20.520 20.272 2.391 1.00 19.96 83 ASP A CA 1
ATOM 626 C C . ASP A 1 84 ? -21.507 19.148 2.595 1.00 18.42 83 ASP A C 1
ATOM 627 O O . ASP A 1 84 ? -21.252 18.246 3.353 1.00 18.89 83 ASP A O 1
ATOM 632 N N . ILE A 1 85 ? -22.613 19.210 1.879 1.00 18.28 84 ILE A N 1
ATOM 633 C CA . ILE A 1 85 ? -23.637 18.189 1.886 1.00 17.89 84 ILE A CA 1
ATOM 634 C C . ILE A 1 85 ? -23.520 17.466 0.535 1.00 18.60 84 ILE A C 1
ATOM 635 O O . ILE A 1 85 ? -23.758 18.047 -0.536 1.00 16.16 84 ILE A O 1
ATOM 640 N N . PHE A 1 86 ? -23.066 16.222 0.617 1.00 19.11 85 PHE A N 1
ATOM 641 C CA . PHE A 1 86 ? -22.992 15.293 -0.525 1.00 19.98 85 PHE A CA 1
ATOM 642 C C . PHE A 1 86 ? -22.149 15.817 -1.683 1.00 19.68 85 PHE A C 1
ATOM 643 O O . PHE A 1 86 ? -22.425 15.518 -2.838 1.00 18.86 85 PHE A O 1
ATOM 651 N N . LYS A 1 87 ? -21.120 16.600 -1.366 1.00 19.77 86 LYS A N 1
ATOM 652 C CA A LYS A 1 87 ? -20.286 17.274 -2.360 0.50 19.41 86 LYS A CA 1
ATOM 653 C CA B LYS A 1 87 ? -20.284 17.248 -2.381 0.50 19.71 86 LYS A CA 1
ATOM 654 C C . LYS A 1 87 ? -21.119 17.975 -3.444 1.00 19.64 86 LYS A C 1
ATOM 655 O O . LYS A 1 87 ? -20.745 18.036 -4.626 1.00 19.33 86 LYS A O 1
ATOM 666 N N . LYS A 1 88 ? -22.245 18.533 -3.028 1.00 18.56 87 LYS A N 1
ATOM 667 C CA . LYS A 1 88 ? -23.128 19.273 -3.915 1.00 18.24 87 LYS A CA 1
ATOM 668 C C . LYS A 1 88 ? -23.394 20.677 -3.398 1.00 17.24 87 LYS A C 1
ATOM 669 O O . LYS A 1 88 ? -23.439 21.649 -4.176 1.00 16.71 87 LYS A O 1
ATOM 675 N N . SER A 1 89 ? -23.647 20.755 -2.092 1.00 16.24 88 SER A N 1
ATOM 676 C CA . SER A 1 89 ? -23.998 21.997 -1.422 1.00 16.20 88 SER A CA 1
ATOM 677 C C . SER A 1 89 ? -22.870 22.308 -0.441 1.00 14.76 88 SER A C 1
ATOM 678 O O . SER A 1 89 ? -22.644 21.530 0.485 1.00 15.21 88 SER A O 1
ATOM 681 N N . TYR A 1 90 ? -22.194 23.438 -0.635 1.00 13.37 89 TYR A N 1
ATOM 682 C CA . TYR A 1 90 ? -21.018 23.804 0.097 1.00 13.23 89 TYR A CA 1
ATOM 683 C C . TYR A 1 90 ? -21.264 24.993 0.997 1.00 12.92 89 TYR A C 1
ATOM 684 O O . TYR A 1 90 ? -22.039 25.889 0.647 1.00 12.01 89 TYR A O 1
ATOM 693 N N . PHE A 1 91 ? -20.563 24.986 2.137 1.00 12.27 90 PHE A N 1
ATOM 694 C CA . PHE A 1 91 ? -20.767 25.956 3.210 1.00 12.68 90 PHE A CA 1
ATOM 695 C C . PHE A 1 91 ? -19.441 26.420 3.781 1.00 12.96 90 PHE A C 1
ATOM 696 O O . PHE A 1 91 ? -18.478 25.636 3.865 1.00 14.40 90 PHE A O 1
ATOM 704 N N . GLY A 1 92 ? -19.396 27.700 4.135 1.00 12.38 91 GLY A N 1
ATOM 705 C CA . GLY A 1 92 ? -18.341 28.279 4.964 1.00 12.59 91 GLY A CA 1
ATOM 706 C C . GLY A 1 92 ? -19.003 28.893 6.170 1.00 13.00 91 GLY A C 1
ATOM 707 O O . GLY A 1 92 ? -20.053 29.542 6.057 1.00 13.03 91 GLY A O 1
ATOM 708 N N . ILE A 1 93 ? -18.458 28.630 7.343 1.00 12.16 92 ILE A N 1
ATOM 709 C CA . ILE A 1 93 ? -19.061 29.113 8.557 1.00 13.02 92 ILE A CA 1
ATOM 710 C C . ILE A 1 93 ? -17.990 29.868 9.321 1.00 12.70 92 ILE A C 1
ATOM 711 O O . ILE A 1 93 ? -16.915 29.315 9.546 1.00 11.99 92 ILE A O 1
ATOM 716 N N A ILE A 1 94 ? -18.301 31.092 9.735 0.50 12.64 93 ILE A N 1
ATOM 717 N N B ILE A 1 94 ? -18.300 31.092 9.737 0.50 12.49 93 ILE A N 1
ATOM 718 C CA A ILE A 1 94 ? -17.379 31.925 10.482 0.50 13.26 93 ILE A CA 1
ATOM 719 C CA B ILE A 1 94 ? -17.386 31.910 10.513 0.50 13.00 93 ILE A CA 1
ATOM 720 C C A ILE A 1 94 ? -18.034 32.319 11.793 0.50 13.73 93 ILE A C 1
ATOM 721 C C B ILE A 1 94 ? -18.037 32.316 11.803 0.50 13.59 93 ILE A C 1
ATOM 722 O O A ILE A 1 94 ? -19.168 32.795 11.792 0.50 13.87 93 ILE A O 1
ATOM 723 O O B ILE A 1 94 ? -19.149 32.839 11.793 0.50 13.75 93 ILE A O 1
ATOM 732 N N . GLY A 1 95 ? -17.335 32.077 12.901 1.00 13.20 94 GLY A N 1
ATOM 733 C CA . GLY A 1 95 ? -17.734 32.572 14.216 1.00 13.61 94 GLY A CA 1
ATOM 734 C C . GLY A 1 95 ? -16.741 33.653 14.634 1.00 13.61 94 GLY A C 1
ATOM 735 O O . GLY A 1 95 ? -15.509 33.496 14.480 1.00 13.19 94 GLY A O 1
ATOM 736 N N . SER A 1 96 ? -17.254 34.768 15.116 1.00 12.81 95 SER A N 1
ATOM 737 C CA . SER A 1 96 ? -16.386 35.869 15.525 1.00 13.92 95 SER A CA 1
ATOM 738 C C . SER A 1 96 ? -16.620 36.216 16.992 1.00 14.43 95 SER A C 1
ATOM 739 O O . SER A 1 96 ? -17.717 35.980 17.570 1.00 13.50 95 SER A O 1
ATOM 742 N N . GLU A 1 97 ? -15.565 36.730 17.601 1.00 15.06 96 GLU A N 1
ATOM 743 C CA . GLU A 1 97 ? -15.649 37.197 18.976 1.00 16.73 96 GLU A CA 1
ATOM 744 C C . GLU A 1 97 ? -14.994 38.565 19.112 1.00 17.44 96 GLU A C 1
ATOM 745 O O . GLU A 1 97 ? -13.883 38.796 18.580 1.00 15.66 96 GLU A O 1
ATOM 751 N N . ASP A 1 98 ? -15.736 39.457 19.769 1.00 19.59 97 ASP A N 1
ATOM 752 C CA . ASP A 1 98 ? -15.409 40.876 19.852 1.00 22.37 97 ASP A CA 1
ATOM 753 C C . ASP A 1 98 ? -14.703 41.177 21.178 1.00 25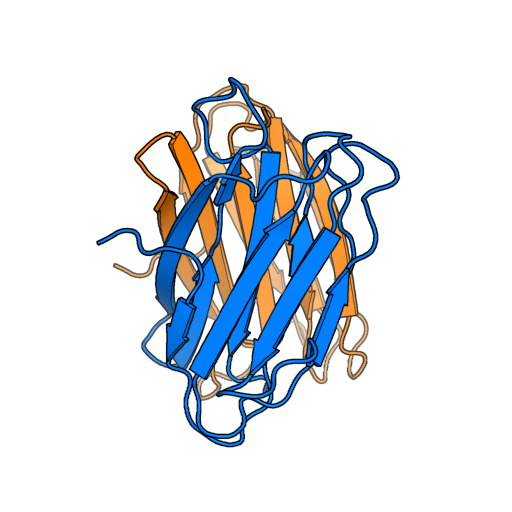.95 97 ASP A C 1
ATOM 754 O O . ASP A 1 98 ? -14.089 42.249 21.323 1.00 26.45 97 ASP A O 1
ATOM 759 N N . GLY A 1 99 ? -14.800 40.254 22.143 1.00 29.22 98 GLY A N 1
ATOM 760 C CA . GLY A 1 99 ? -14.214 40.453 23.470 1.00 33.34 98 GLY A CA 1
ATOM 761 C C . GLY A 1 99 ? -12.772 39.971 23.623 1.00 35.75 98 GLY A C 1
ATOM 762 O O . GLY A 1 99 ? -12.195 39.430 22.662 1.00 37.01 98 GLY A O 1
ATOM 763 N N . ALA A 1 100 ? -12.215 39.978 24.844 1.00 38.46 99 ALA A N 1
ATOM 764 C CA . ALA A 1 100 ? -12.890 39.588 26.085 1.00 39.27 99 ALA A CA 1
ATOM 765 C C . ALA A 1 100 ? -13.486 38.209 25.817 1.00 40.16 99 ALA A C 1
ATOM 766 O O . ALA A 1 100 ? -12.782 37.188 25.947 1.00 40.18 99 ALA A O 1
ATOM 768 N N . ASP A 1 101 ? -14.757 38.194 25.397 1.00 41.02 100 ASP A N 1
ATOM 769 C CA . ASP A 1 101 ? -15.461 36.988 24.933 1.00 41.15 100 ASP A CA 1
ATOM 770 C C . ASP A 1 101 ? -14.513 35.956 24.324 1.00 40.63 100 ASP A C 1
ATOM 771 O O . ASP A 1 101 ? -13.646 36.280 23.490 1.00 40.50 100 ASP A O 1
ATOM 776 N N . ASP A 1 102 ? -14.721 34.715 24.763 1.00 39.71 101 ASP A N 1
ATOM 777 C CA . ASP A 1 102 ? -13.889 33.579 24.428 1.00 38.98 101 ASP A CA 1
ATOM 778 C C . ASP A 1 102 ? -14.674 32.546 23.579 1.00 36.45 101 ASP A C 1
ATOM 779 O O . ASP A 1 102 ? -14.139 31.492 23.254 1.00 37.12 101 ASP A O 1
ATOM 784 N N . ASP A 1 103 ? -15.910 32.881 23.191 1.00 33.18 102 ASP A N 1
ATOM 785 C CA . ASP A 1 103 ? -16.914 31.915 22.703 1.00 30.92 102 ASP A CA 1
ATOM 786 C C . ASP A 1 103 ? -17.196 31.851 21.194 1.00 26.92 102 ASP A C 1
ATOM 787 O O . ASP A 1 103 ? -17.974 31.006 20.763 1.00 26.67 102 ASP A O 1
ATOM 792 N N . TYR A 1 104 ? -16.622 32.755 20.400 1.00 23.10 103 TYR A N 1
ATOM 793 C CA . TYR A 1 104 ? -16.775 32.760 18.930 1.00 20.26 103 TYR A CA 1
ATOM 794 C C . TYR A 1 104 ? -18.226 32.783 18.444 1.00 19.01 103 TYR A C 1
ATOM 795 O O . TYR A 1 104 ? -18.560 32.191 17.428 1.00 17.41 103 TYR A O 1
ATOM 804 N N . ASN A 1 105 ? -19.087 33.464 19.183 1.00 18.68 104 ASN A N 1
ATOM 805 C CA . ASN A 1 105 ? -20.475 33.559 18.775 1.00 19.08 104 ASN A CA 1
ATOM 806 C C . ASN A 1 105 ? -21.070 34.951 18.964 1.00 18.00 104 ASN A C 1
ATOM 807 O O . ASN A 1 105 ? -22.295 35.078 19.111 1.00 17.76 104 ASN A O 1
ATOM 812 N N . ASP A 1 106 ? -20.220 35.986 18.966 1.00 15.24 105 ASP A N 1
ATOM 813 C CA . ASP A 1 106 ? -20.708 37.358 18.897 1.00 14.49 105 ASP A CA 1
ATOM 814 C C . ASP A 1 106 ? -21.272 37.690 17.529 1.00 13.31 105 ASP A C 1
ATOM 815 O O . ASP A 1 106 ? -22.180 38.511 17.413 1.00 11.82 105 ASP A O 1
ATOM 820 N N . GLY A 1 107 ? -20.738 37.045 16.503 1.00 12.32 106 GLY A N 1
ATOM 821 C CA . GLY A 1 107 ? -21.175 37.256 15.129 1.00 12.39 106 GLY A CA 1
ATOM 822 C C . GLY A 1 107 ? -20.994 35.945 14.399 1.00 12.71 106 GLY A C 1
ATOM 823 O O . GLY A 1 107 ? -20.111 35.158 14.761 1.00 12.93 106 GLY A O 1
ATOM 824 N N . ILE A 1 108 ? -21.839 35.688 13.408 1.00 12.11 107 ILE A N 1
ATOM 825 C CA . ILE A 1 108 ? -21.743 34.494 12.569 1.00 12.01 107 ILE A CA 1
ATOM 826 C C . ILE A 1 108 ? -21.891 34.962 11.139 1.00 11.57 107 ILE A C 1
ATOM 827 O O . ILE A 1 108 ? -22.741 35.837 10.849 1.00 10.15 107 ILE A O 1
ATOM 832 N N . VAL A 1 109 ? -21.098 34.381 10.244 1.00 10.98 108 VAL A N 1
ATOM 833 C CA . VAL A 1 109 ? -21.266 34.611 8.822 1.00 10.10 108 VAL A CA 1
ATOM 834 C C . VAL A 1 109 ? -21.322 33.231 8.157 1.00 10.78 108 VAL A C 1
ATOM 835 O O . VAL A 1 109 ? -20.502 32.354 8.466 1.00 11.58 108 VAL A O 1
ATOM 839 N N . PHE A 1 110 ? -22.365 33.033 7.346 1.00 10.77 109 PHE A N 1
ATOM 840 C CA . PHE A 1 110 ? -22.586 31.831 6.599 1.00 11.52 109 PHE A CA 1
ATOM 841 C C . PHE A 1 110 ? -22.317 32.113 5.107 1.00 10.72 109 PHE A C 1
ATOM 842 O O . PHE A 1 110 ? -22.936 33.028 4.504 1.00 11.47 109 PHE A O 1
ATOM 850 N N . LEU A 1 111 ? -21.465 31.313 4.491 0.80 9.12 110 LEU A N 1
ATOM 851 C CA . LEU A 1 111 ? -21.334 31.319 3.040 0.80 9.41 110 LEU A CA 1
ATOM 852 C C . LEU A 1 111 ? -21.952 30.040 2.474 0.80 9.58 110 LEU A C 1
ATOM 853 O O . LEU A 1 111 ? -21.826 28.955 3.067 0.80 8.88 110 LEU A O 1
ATOM 858 N N . ASN A 1 112 ? -22.610 30.181 1.338 1.00 11.69 111 ASN A N 1
ATOM 859 C CA . ASN A 1 112 ? -23.186 29.039 0.620 1.00 11.67 111 ASN A CA 1
ATOM 860 C C . ASN A 1 112 ? -22.950 29.110 -0.874 1.00 12.19 111 ASN A C 1
ATOM 861 O O . ASN A 1 112 ? -23.119 30.180 -1.522 1.00 12.03 111 ASN A O 1
ATOM 866 N N . TRP A 1 113 ? -22.552 27.962 -1.430 1.00 12.42 112 TRP A N 1
ATOM 867 C CA . TRP A 1 113 ? -22.343 27.839 -2.885 1.00 13.42 112 TRP A CA 1
ATOM 868 C C . TRP A 1 113 ? -22.521 26.388 -3.304 1.00 14.67 112 TRP A C 1
ATOM 869 O O . TRP A 1 113 ? -22.443 25.467 -2.442 1.00 13.15 112 TRP A O 1
ATOM 880 N N . PRO A 1 114 ? -22.851 26.171 -4.587 1.00 16.70 113 PRO A N 1
ATOM 881 C CA . PRO A 1 114 ? -23.265 27.151 -5.598 1.00 18.42 113 PRO A CA 1
ATOM 882 C C . PRO A 1 114 ? -24.707 27.518 -5.337 1.00 20.35 113 PRO A C 1
ATOM 883 O O . PRO A 1 114 ? -25.335 26.919 -4.478 1.00 19.81 113 PRO A O 1
ATOM 887 N N . LEU A 1 115 ? -25.234 28.473 -6.089 1.00 23.00 114 LEU A N 1
ATOM 888 C CA . LEU A 1 115 ? -26.651 28.822 -6.027 1.00 25.74 114 LEU A CA 1
ATOM 889 C C . LEU A 1 115 ? -27.368 28.146 -7.197 1.00 28.69 114 LEU A C 1
ATOM 890 O O . LEU A 1 115 ? -26.961 28.303 -8.353 1.00 30.96 114 LEU A O 1
ATOM 895 N N . GLY A 1 116 ? -28.422 27.398 -6.912 1.00 31.37 115 GLY A N 1
ATOM 896 C CA . GLY A 1 116 ? -29.121 26.650 -7.984 1.00 32.74 115 GLY A CA 1
ATOM 897 C C . GLY A 1 116 ? -28.320 25.452 -8.479 1.00 33.38 115 GLY A C 1
ATOM 898 O O . GLY A 1 116 ? -27.416 24.943 -7.782 1.00 34.31 115 GLY A O 1
ATOM 899 N N . MET B 1 1 ? -21.984 10.424 6.703 1.00 37.20 0 MET B N 1
ATOM 900 C CA . MET B 1 1 ? -22.083 11.359 7.871 1.00 36.83 0 MET B CA 1
ATOM 901 C C . MET B 1 1 ? -23.186 12.412 7.676 1.00 36.50 0 MET B C 1
ATOM 902 O O . MET B 1 1 ? -23.547 13.114 8.635 1.00 36.49 0 MET B O 1
ATOM 904 N N . GLU B 1 2 ? -23.722 12.541 6.459 1.00 35.06 1 GLU B N 1
ATOM 905 C CA . GLU B 1 2 ? -24.970 13.305 6.308 1.00 34.31 1 GLU B CA 1
ATOM 906 C C . GLU B 1 2 ? -26.120 12.536 6.970 1.00 32.81 1 GLU B C 1
ATOM 907 O O . GLU B 1 2 ? -26.260 11.323 6.794 1.00 32.76 1 GLU B O 1
ATOM 913 N N . ARG B 1 3 ? -26.905 13.256 7.756 1.00 30.97 2 ARG B N 1
ATOM 914 C CA . ARG B 1 3 ? -28.115 12.747 8.352 1.00 29.98 2 ARG B CA 1
ATOM 915 C C . ARG B 1 3 ? -29.259 13.434 7.595 1.00 27.71 2 ARG B C 1
ATOM 916 O O . ARG B 1 3 ? -29.018 14.005 6.507 1.00 27.84 2 ARG B O 1
ATOM 924 N N A ASP B 1 4 ? -30.444 13.427 8.221 0.70 25.79 3 ASP B N 1
ATOM 925 N N B ASP B 1 4 ? -30.490 13.358 8.106 0.30 26.05 3 ASP B N 1
ATOM 926 C CA A ASP B 1 4 ? -31.714 13.827 7.618 0.70 23.68 3 ASP B CA 1
ATOM 927 C CA B ASP B 1 4 ? -31.629 14.005 7.441 0.30 24.33 3 ASP B CA 1
ATOM 928 C C A ASP B 1 4 ? -32.433 14.998 8.326 0.70 22.11 3 ASP B C 1
ATOM 929 C C B ASP B 1 4 ? -32.403 14.984 8.317 0.30 22.79 3 ASP B C 1
ATOM 930 O O A ASP B 1 4 ? -33.641 14.983 8.447 0.70 21.61 3 ASP B O 1
ATOM 931 O O B ASP B 1 4 ? -33.595 14.825 8.543 0.30 22.52 3 ASP B O 1
ATOM 940 N N . GLY B 1 5 ? -31.702 16.001 8.790 1.00 21.37 4 GLY B N 1
ATOM 941 C CA . GLY B 1 5 ? -32.340 17.187 9.386 1.00 19.41 4 GLY B CA 1
ATOM 942 C C . GLY B 1 5 ? -32.787 17.038 10.821 1.00 17.17 4 GLY B C 1
ATOM 943 O O . GLY B 1 5 ? -33.518 17.876 11.316 1.00 13.74 4 GLY B O 1
ATOM 944 N N . THR B 1 6 ? -32.319 15.991 11.502 1.00 16.31 5 THR B N 1
ATOM 945 C CA . THR B 1 6 ? -32.602 15.807 12.922 1.00 16.22 5 THR B CA 1
ATOM 946 C C . THR B 1 6 ? -31.316 16.050 13.738 1.00 15.78 5 THR B C 1
ATOM 947 O O . THR B 1 6 ? -30.220 15.648 13.345 1.00 15.73 5 THR B O 1
ATOM 951 N N . PHE B 1 7 ? -31.473 16.738 14.862 1.00 15.21 6 PHE B N 1
ATOM 952 C CA . PHE B 1 7 ? -30.340 17.166 15.680 1.00 14.88 6 PHE B CA 1
ATOM 953 C C . PHE B 1 7 ? -30.671 16.941 17.139 1.00 15.18 6 PHE B C 1
ATOM 954 O O . PHE B 1 7 ? -31.827 17.050 17.564 1.00 14.06 6 PHE B O 1
ATOM 962 N N . ASN B 1 8 ? -29.617 16.684 17.896 1.00 15.73 7 ASN B N 1
ATOM 963 C CA . ASN B 1 8 ? -29.669 16.629 19.338 1.00 16.21 7 ASN B CA 1
ATOM 964 C C . ASN B 1 8 ? -28.906 17.830 19.851 1.00 15.79 7 ASN B C 1
ATOM 965 O O . ASN B 1 8 ? -27.682 17.886 19.691 1.00 16.05 7 ASN B O 1
ATOM 970 N N . LEU B 1 9 ? -29.624 18.775 20.432 1.00 14.84 8 LEU B N 1
ATOM 971 C CA . LEU B 1 9 ? -29.053 19.976 21.034 1.00 16.01 8 LEU B CA 1
ATOM 972 C C . LEU B 1 9 ? -29.028 19.838 22.558 1.00 17.24 8 LEU B C 1
ATOM 973 O O . LEU B 1 9 ? -29.710 18.976 23.106 1.00 17.15 8 LEU B O 1
ATOM 978 N N . PRO B 1 10 ? -28.282 20.719 23.235 1.00 18.04 9 PRO B N 1
ATOM 979 C CA . PRO B 1 10 ? -28.364 20.741 24.690 1.00 19.04 9 PRO B CA 1
ATOM 980 C C . PRO B 1 10 ? -29.784 21.062 25.114 1.00 19.29 9 PRO B C 1
ATOM 981 O O . PRO B 1 10 ? -30.400 21.967 24.564 1.00 19.14 9 PRO B O 1
ATOM 985 N N . PRO B 1 11 ? -30.337 20.269 26.038 1.00 19.87 10 PRO B N 1
ATOM 986 C CA . PRO B 1 11 ? -31.689 20.515 26.484 1.00 20.34 10 PRO B CA 1
ATOM 987 C C . PRO B 1 11 ? -31.860 21.902 27.097 1.00 19.56 10 PRO B C 1
ATOM 988 O O . PRO B 1 11 ? -30.914 22.435 27.684 1.00 20.03 10 PRO B O 1
ATOM 992 N N . HIS B 1 12 ? -33.048 22.470 26.919 1.00 18.98 11 HIS B N 1
ATOM 993 C CA . HIS B 1 12 ? -33.473 23.724 27.510 1.00 19.27 11 HIS B CA 1
ATOM 994 C C . HIS B 1 12 ? -32.528 24.912 27.275 1.00 20.27 11 HIS B C 1
ATOM 995 O O . HIS B 1 12 ? -32.204 25.677 28.213 1.00 20.72 11 HIS B O 1
ATOM 1002 N N . ILE B 1 13 ? -32.090 25.093 26.025 1.00 19.00 12 ILE B N 1
ATOM 1003 C CA . ILE B 1 13 ? -31.363 26.309 25.664 1.00 18.23 12 ILE B CA 1
ATOM 1004 C C . ILE B 1 13 ? -32.045 27.004 24.514 1.00 18.00 12 ILE B C 1
ATOM 1005 O O . ILE B 1 13 ? -32.840 26.395 23.795 1.00 18.02 12 ILE B O 1
ATOM 1010 N N . LYS B 1 14 ? -31.739 28.278 24.342 1.00 16.68 13 LYS B N 1
ATOM 1011 C CA . LYS B 1 14 ? -32.209 29.013 23.169 1.00 16.71 13 LYS B CA 1
ATOM 1012 C C . LYS B 1 14 ? -31.222 28.717 22.053 1.00 15.43 13 LYS B C 1
ATOM 1013 O O . LYS B 1 14 ? -30.021 28.535 22.291 1.00 14.55 13 LYS B O 1
ATOM 1019 N N . PHE B 1 15 ? -31.747 28.634 20.837 1.00 14.56 14 PHE B N 1
ATOM 1020 C CA . PHE B 1 15 ? -30.911 28.503 19.644 1.00 13.22 14 PHE B CA 1
ATOM 1021 C C . PHE B 1 15 ? -31.548 29.263 18.476 1.00 12.47 14 PHE B C 1
ATOM 1022 O O . PHE B 1 15 ? -32.755 29.527 18.466 1.00 12.48 14 PHE B O 1
ATOM 1030 N N . GLY B 1 16 ? -30.746 29.596 17.475 1.00 11.40 15 GLY B N 1
ATOM 1031 C CA . GLY B 1 16 ? -31.294 30.294 16.291 1.00 10.46 15 GLY B CA 1
ATOM 1032 C C . GLY B 1 16 ? -31.512 29.344 15.137 1.00 9.76 15 GLY B C 1
ATOM 1033 O O . GLY B 1 16 ? -30.775 28.382 14.977 1.00 9.27 15 GLY B O 1
ATOM 1034 N N . VAL B 1 17 ? -32.496 29.664 14.306 1.00 10.08 16 VAL B N 1
ATOM 1035 C CA . VAL B 1 17 ? -32.769 28.959 13.061 1.00 10.11 16 VAL B CA 1
ATOM 1036 C C . VAL B 1 17 ? -32.941 30.003 11.973 1.00 9.83 16 VAL B C 1
ATOM 1037 O O . VAL B 1 17 ? -33.736 30.929 12.117 1.00 9.75 16 VAL B O 1
ATOM 1041 N N . THR B 1 18 ? -32.171 29.854 10.906 1.00 10.55 17 THR B N 1
ATOM 1042 C CA . THR B 1 18 ? -32.167 30.794 9.773 1.00 10.30 17 THR B CA 1
ATOM 1043 C C . THR B 1 18 ? -32.502 29.989 8.527 1.00 10.58 17 THR B C 1
ATOM 1044 O O . THR B 1 18 ? -31.965 28.898 8.350 1.00 9.89 17 THR B O 1
ATOM 1048 N N . ALA B 1 19 ? -33.359 30.532 7.657 1.00 10.25 18 ALA B N 1
ATOM 1049 C CA . ALA B 1 19 ? -33.795 29.832 6.458 1.00 10.66 18 ALA B CA 1
ATOM 1050 C C . ALA B 1 19 ? -33.612 30.717 5.216 1.00 10.96 18 ALA B C 1
ATOM 1051 O O . ALA B 1 19 ? -33.989 31.891 5.219 1.00 10.29 18 ALA B O 1
ATOM 1053 N N . LEU B 1 20 ? -32.999 30.130 4.193 1.00 10.74 19 LEU B N 1
ATOM 1054 C CA . LEU B 1 20 ? -32.875 30.733 2.878 1.00 11.51 19 LEU B CA 1
ATOM 1055 C C . LEU B 1 20 ? -33.524 29.838 1.811 1.00 12.96 19 LEU B C 1
ATOM 1056 O O . LEU B 1 20 ? -33.481 28.611 1.913 1.00 11.85 19 LEU B O 1
ATOM 1061 N N . THR B 1 21 ? -34.082 30.469 0.778 1.00 15.00 20 THR B N 1
ATOM 1062 C CA . THR B 1 21 ? -34.678 29.754 -0.353 1.00 17.70 20 THR B CA 1
ATOM 1063 C C . THR B 1 21 ? -34.068 30.201 -1.673 1.00 19.67 20 THR B C 1
ATOM 1064 O O . THR B 1 21 ? -33.568 31.351 -1.817 1.00 21.15 20 THR B O 1
ATOM 1068 N N . HIS B 1 22 ? -34.133 29.293 -2.634 1.00 20.24 21 HIS B N 1
ATOM 1069 C CA . HIS B 1 22 ? -33.628 29.522 -3.998 1.00 21.39 21 HIS B CA 1
ATOM 1070 C C . HIS B 1 22 ? -34.302 28.482 -4.905 1.00 20.37 21 HIS B C 1
ATOM 1071 O O . HIS B 1 22 ? -33.653 27.626 -5.488 1.00 20.06 21 HIS B O 1
ATOM 1078 N N . ALA B 1 23 ? -35.625 28.519 -4.933 1.00 20.02 22 ALA B N 1
ATOM 1079 C CA . ALA B 1 23 ? -36.426 27.462 -5.551 1.00 19.99 22 ALA B CA 1
ATOM 1080 C C . ALA B 1 23 ? -37.486 28.038 -6.465 1.00 19.56 22 ALA B C 1
ATOM 1081 O O . ALA B 1 23 ? -37.990 29.130 -6.217 1.00 18.55 22 ALA B O 1
ATOM 1083 N N . ALA B 1 24 ? -37.843 27.275 -7.498 1.00 19.15 23 ALA B N 1
ATOM 1084 C CA . ALA B 1 24 ? -38.959 27.606 -8.400 1.00 18.52 23 ALA B CA 1
ATOM 1085 C C . ALA B 1 24 ? -40.329 27.593 -7.732 1.00 17.94 23 ALA B C 1
ATOM 1086 O O . ALA B 1 24 ? -41.248 28.312 -8.143 1.00 18.01 23 ALA B O 1
ATOM 1088 N N . ASN B 1 25 ? -40.485 26.773 -6.702 1.00 16.24 24 ASN B N 1
ATOM 1089 C CA . ASN B 1 25 ? -41.769 26.577 -6.075 1.00 17.35 24 ASN B CA 1
ATOM 1090 C C . ASN B 1 25 ? -41.813 27.106 -4.657 1.00 16.22 24 ASN B C 1
ATOM 1091 O O . ASN B 1 25 ? -40.750 27.330 -4.039 1.00 15.97 24 ASN B O 1
ATOM 1096 N N . ASP B 1 26 ? -43.024 27.394 -4.201 1.00 15.46 25 ASP B N 1
ATOM 1097 C CA . ASP B 1 26 ? -43.269 27.754 -2.798 1.00 15.26 25 ASP B CA 1
ATOM 1098 C C . ASP B 1 26 ? -42.721 26.618 -1.940 1.00 14.80 25 ASP B C 1
ATOM 1099 O O . ASP B 1 26 ? -42.827 25.423 -2.320 1.00 14.70 25 ASP B O 1
ATOM 1104 N N . GLN B 1 27 ? -42.125 26.997 -0.809 1.00 13.20 26 GLN B N 1
ATOM 1105 C CA . GLN B 1 27 ? -41.561 26.027 0.121 1.00 12.64 26 GLN B CA 1
ATOM 1106 C C . GLN B 1 27 ? -41.975 26.370 1.522 1.00 12.24 26 GLN B C 1
ATOM 1107 O O . GLN B 1 27 ? -42.026 27.563 1.888 1.00 12.17 26 GLN B O 1
ATOM 1113 N N . THR B 1 28 ? -42.268 25.337 2.313 1.00 10.76 27 THR B N 1
ATOM 1114 C CA . THR B 1 28 ? -42.579 25.515 3.735 1.00 11.79 27 THR B CA 1
ATOM 1115 C C . THR B 1 28 ? -41.504 24.762 4.517 1.00 11.19 27 THR B C 1
ATOM 1116 O O . THR B 1 28 ? -41.207 23.587 4.218 1.00 10.47 27 THR B O 1
ATOM 1120 N N . ILE B 1 29 ? -40.879 25.458 5.451 1.00 10.92 28 ILE B N 1
ATOM 1121 C CA . ILE B 1 29 ? -39.848 24.891 6.301 1.00 11.05 28 ILE B CA 1
ATOM 1122 C C . ILE B 1 29 ? -40.392 24.875 7.713 1.00 11.17 28 ILE B C 1
ATOM 1123 O O . ILE B 1 29 ? -40.680 25.942 8.305 1.00 10.67 28 ILE B O 1
ATOM 1128 N N . ASP B 1 30 ? -40.529 23.665 8.257 1.00 10.92 29 ASP B N 1
ATOM 1129 C CA . ASP B 1 30 ? -41.068 23.471 9.607 1.00 10.45 29 ASP B CA 1
ATOM 1130 C C . ASP B 1 30 ? -39.985 22.978 10.549 1.00 10.69 29 ASP B C 1
ATOM 1131 O O . ASP B 1 30 ? -39.196 22.078 10.189 1.00 10.30 29 ASP B O 1
ATOM 1136 N N . ILE B 1 31 ? -39.914 23.585 11.748 1.00 10.07 30 ILE B N 1
ATOM 1137 C CA . ILE B 1 31 ? -38.995 23.151 12.800 1.00 9.40 30 ILE B CA 1
ATOM 1138 C C . ILE B 1 31 ? -39.804 22.558 13.944 1.00 10.26 30 ILE B C 1
ATOM 1139 O O . ILE B 1 31 ? -40.647 23.256 14.529 1.00 10.36 30 ILE B O 1
ATOM 1144 N N . TYR B 1 32 ? -39.485 21.314 14.299 1.00 10.58 31 TYR B N 1
ATOM 1145 C CA . TYR B 1 32 ? -40.197 20.582 15.333 1.00 11.54 31 TYR B CA 1
ATOM 1146 C C . TYR B 1 32 ? -39.313 20.293 16.519 1.00 11.71 31 TYR B C 1
ATOM 1147 O O . TYR B 1 32 ? -38.170 19.853 16.342 1.00 12.43 31 TYR B O 1
ATOM 1156 N N . ILE B 1 33 ? -39.865 20.497 17.713 1.00 11.73 32 ILE B N 1
ATOM 1157 C CA . ILE B 1 33 ? -39.136 20.236 18.964 1.00 12.48 32 ILE B CA 1
ATOM 1158 C C . ILE B 1 33 ? -39.735 19.001 19.634 1.00 13.05 32 ILE B C 1
ATOM 1159 O O . ILE B 1 33 ? -40.953 18.920 19.832 1.00 12.45 32 ILE B O 1
ATOM 1164 N N . ASP B 1 34 ? -38.868 18.032 19.924 1.00 14.02 33 ASP B N 1
ATOM 1165 C CA . ASP B 1 34 ? -39.223 16.818 20.621 1.00 15.57 33 ASP B CA 1
ATOM 1166 C C . ASP B 1 34 ? -40.399 16.166 19.888 1.00 16.15 33 ASP B C 1
ATOM 1167 O O . ASP B 1 34 ? -40.361 16.031 18.646 1.00 14.91 33 ASP B O 1
ATOM 1172 N N . ASP B 1 35 ? -41.447 15.796 20.627 1.00 16.54 34 ASP B N 1
ATOM 1173 C CA . ASP B 1 35 ? -42.662 15.193 20.021 1.00 18.17 34 ASP B CA 1
ATOM 1174 C C . ASP B 1 35 ? -43.827 16.170 19.966 1.00 16.87 34 ASP B C 1
ATOM 1175 O O . ASP B 1 35 ? -44.986 15.753 19.899 1.00 16.63 34 ASP B O 1
ATOM 1180 N N . ASP B 1 36 ? -43.541 17.468 19.948 1.00 15.66 35 ASP B N 1
ATOM 1181 C CA . ASP B 1 36 ? -44.598 18.469 19.872 1.00 16.11 35 ASP B CA 1
ATOM 1182 C C . ASP B 1 36 ? -45.397 18.304 18.582 1.00 15.33 35 ASP B C 1
ATOM 1183 O O . ASP B 1 36 ? -44.814 18.023 17.537 1.00 15.28 35 ASP B O 1
ATOM 1188 N N . PRO B 1 37 ? -46.734 18.416 18.664 1.00 15.11 36 PRO B N 1
ATOM 1189 C CA . PRO B 1 37 ? -47.584 18.176 17.511 1.00 15.69 36 PRO B CA 1
ATOM 1190 C C . PRO B 1 37 ? -47.511 19.265 16.454 1.00 14.71 36 PRO B C 1
ATOM 1191 O O . PRO B 1 37 ? -47.769 19.002 15.294 1.00 15.45 36 PRO B O 1
ATOM 1195 N N . LYS B 1 38 ? -47.208 20.485 16.870 1.00 14.32 37 LYS B N 1
ATOM 1196 C CA . LYS B 1 38 ? -47.183 21.603 15.958 1.00 14.47 37 LYS B CA 1
ATOM 1197 C C . LYS B 1 38 ? -45.757 22.110 15.839 1.00 14.01 37 LYS B C 1
ATOM 1198 O O . LYS B 1 38 ? -44.984 21.983 16.763 1.00 13.86 37 LYS B O 1
ATOM 1204 N N . PRO B 1 39 ? -45.408 22.674 14.681 1.00 14.51 38 PRO B N 1
ATOM 1205 C CA . PRO B 1 39 ? -44.047 23.200 14.540 1.00 14.47 38 PRO B CA 1
ATOM 1206 C C . PRO B 1 39 ? -43.797 24.371 15.492 1.00 14.03 38 PRO B C 1
ATOM 1207 O O . PRO B 1 39 ? -44.680 25.179 15.701 1.00 14.75 38 PRO B O 1
ATOM 1211 N N . ALA B 1 40 ? -42.598 24.446 16.033 1.00 13.14 39 ALA B N 1
ATOM 1212 C CA . ALA B 1 40 ? -42.195 25.581 16.876 1.00 13.62 39 ALA B CA 1
ATOM 1213 C C . ALA B 1 40 ? -41.941 26.826 16.033 1.00 14.30 39 ALA B C 1
ATOM 1214 O O . ALA B 1 40 ? -41.973 27.944 16.533 1.00 13.96 39 ALA B O 1
ATOM 1216 N N . ALA B 1 41 ? -41.665 26.619 14.746 1.00 12.97 40 ALA B N 1
ATOM 1217 C CA . ALA B 1 41 ? -41.410 27.714 13.845 1.00 13.27 40 ALA B CA 1
ATOM 1218 C C . ALA B 1 41 ? -41.663 27.210 12.451 1.00 12.74 40 ALA B C 1
ATOM 1219 O O . ALA B 1 41 ? -41.430 26.017 12.154 1.00 11.74 40 ALA B O 1
ATOM 1221 N N . THR B 1 42 ? -42.165 28.111 11.610 1.00 12.98 41 THR B N 1
ATOM 1222 C CA . THR B 1 42 ? -42.451 27.825 10.221 1.00 12.36 41 THR B CA 1
ATOM 1223 C C . THR B 1 42 ? -42.007 29.037 9.380 1.00 12.98 41 THR B C 1
ATOM 1224 O O . THR B 1 42 ? -42.323 30.193 9.726 1.00 12.97 41 THR B O 1
ATOM 1228 N N . PHE B 1 43 ? -41.226 28.765 8.327 1.00 11.23 42 PHE B N 1
ATOM 1229 C CA . PHE B 1 43 ? -40.819 29.748 7.346 1.00 10.90 42 PHE B CA 1
ATOM 1230 C C . PHE B 1 43 ? -41.518 29.346 6.046 1.00 11.71 42 PHE B C 1
ATOM 1231 O O . PHE B 1 43 ? -41.567 28.148 5.702 1.00 13.73 42 PHE B O 1
ATOM 1239 N N . LYS B 1 44 ? -42.067 30.314 5.339 1.00 11.79 43 LYS B N 1
ATOM 1240 C CA . LYS B 1 44 ? -42.717 30.056 4.077 1.00 13.92 43 LYS B CA 1
ATOM 1241 C C . LYS B 1 44 ? -42.131 30.968 2.995 1.00 13.83 43 LYS B C 1
ATOM 1242 O O . LYS B 1 44 ? -42.137 32.178 3.129 1.00 15.72 43 LYS B O 1
ATOM 1248 N N . GLY B 1 45 ? -41.610 30.378 1.941 1.00 14.18 44 GLY B N 1
ATOM 1249 C CA . GLY B 1 45 ? -41.012 31.148 0.864 1.00 13.59 44 GLY B CA 1
ATOM 1250 C C . GLY B 1 45 ? -41.847 31.058 -0.395 1.00 13.62 44 GLY B C 1
ATOM 1251 O O . GLY B 1 45 ? -42.559 30.064 -0.631 1.00 14.75 44 GLY B O 1
ATOM 1252 N N . ALA B 1 46 ? -41.751 32.095 -1.218 1.00 12.18 45 ALA B N 1
ATOM 1253 C CA . ALA B 1 46 ? -42.495 32.178 -2.471 1.00 11.73 45 ALA B CA 1
ATOM 1254 C C . ALA B 1 46 ? -41.657 31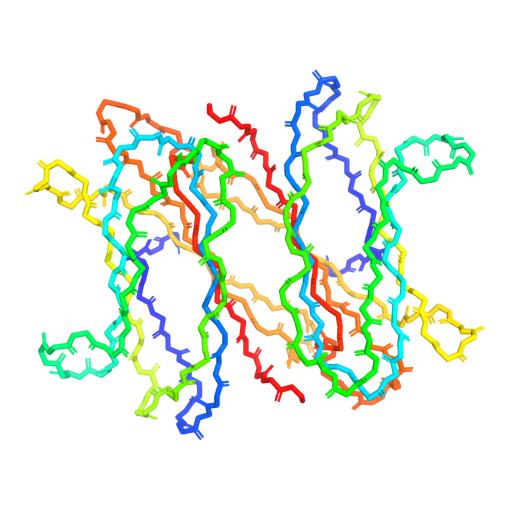.579 -3.583 1.00 11.49 45 ALA B C 1
ATOM 1255 O O . ALA B 1 46 ? -40.477 31.883 -3.711 1.00 11.83 45 ALA B O 1
ATOM 1257 N N . GLY B 1 47 ? -42.276 30.759 -4.412 1.00 12.15 46 GLY B N 1
ATOM 1258 C CA . GLY B 1 47 ? -41.616 30.269 -5.608 1.00 12.50 46 GLY B CA 1
ATOM 1259 C C . GLY B 1 47 ? -41.048 31.379 -6.478 1.00 13.58 46 GLY B C 1
ATOM 1260 O O . GLY B 1 47 ? -41.689 32.411 -6.690 1.00 12.85 46 GLY B O 1
ATOM 1261 N N . ALA B 1 48 ? -39.829 31.164 -6.952 1.00 14.69 47 ALA B N 1
ATOM 1262 C CA . ALA B 1 48 ? -39.203 32.064 -7.900 1.00 16.35 47 ALA B CA 1
ATOM 1263 C C . ALA B 1 48 ? -38.746 33.374 -7.261 1.00 16.54 47 ALA B C 1
ATOM 1264 O O . ALA B 1 48 ? -38.380 34.318 -7.962 1.00 17.87 47 ALA B O 1
ATOM 1266 N N . GLN B 1 49 ? -38.792 33.453 -5.934 1.00 16.18 48 GLN B N 1
ATOM 1267 C CA . GLN B 1 49 ? -38.260 34.584 -5.213 1.00 16.51 48 GLN B CA 1
ATOM 1268 C C . GLN B 1 49 ? -37.198 33.947 -4.342 1.00 17.99 48 GLN B C 1
ATOM 1269 O O . GLN B 1 49 ? -37.489 33.077 -3.526 1.00 21.04 48 GLN B O 1
ATOM 1275 N N . ASP B 1 50 ? -35.971 34.333 -4.551 1.00 17.80 49 ASP B N 1
ATOM 1276 C CA . ASP B 1 50 ? -34.867 33.854 -3.755 1.00 18.08 49 ASP B CA 1
ATOM 1277 C C . ASP B 1 50 ? -34.865 34.775 -2.533 1.00 17.69 49 ASP B C 1
ATOM 1278 O O . ASP B 1 50 ? -34.790 36.013 -2.661 1.00 19.11 49 ASP B O 1
ATOM 1283 N N . GLN B 1 51 ? -35.101 34.187 -1.374 1.00 15.28 50 GLN B N 1
ATOM 1284 C CA . GLN B 1 51 ? -35.402 34.970 -0.180 1.00 14.82 50 GLN B CA 1
ATOM 1285 C C . GLN B 1 51 ? -34.578 34.529 1.006 1.00 13.49 50 GLN B C 1
ATOM 1286 O O . GLN B 1 51 ? -34.279 33.337 1.167 1.00 13.04 50 GLN B O 1
ATOM 1292 N N . ASN B 1 52 ? -34.197 35.502 1.833 1.00 12.45 51 ASN B N 1
ATOM 1293 C CA . ASN B 1 52 ? -33.716 35.231 3.178 1.00 11.96 51 ASN B CA 1
ATOM 1294 C C . ASN B 1 52 ? -34.938 35.392 4.066 1.00 11.21 51 ASN B C 1
ATOM 1295 O O . ASN B 1 52 ? -35.499 36.472 4.189 1.00 10.96 51 ASN B O 1
ATOM 1300 N N . LEU B 1 53 ? -35.392 34.297 4.652 1.00 10.84 52 LEU B N 1
ATOM 1301 C CA . LEU B 1 53 ? -36.655 34.271 5.387 1.00 10.81 52 LEU B CA 1
ATOM 1302 C C . LEU B 1 53 ? -36.487 34.642 6.861 1.00 11.37 52 LEU B C 1
ATOM 1303 O O . LEU B 1 53 ? -37.423 34.529 7.662 1.00 11.34 52 LEU B O 1
ATOM 1308 N N . GLY B 1 54 ? -35.284 35.061 7.227 1.00 11.69 53 GLY B N 1
ATOM 1309 C CA . GLY B 1 54 ? -35.048 35.550 8.577 1.00 11.89 53 GLY B CA 1
ATOM 1310 C C . GLY B 1 54 ? -34.548 34.484 9.504 1.00 12.08 53 GLY B C 1
ATOM 1311 O O . GLY B 1 54 ? -34.290 33.333 9.098 1.00 12.01 53 GLY B O 1
ATOM 1312 N N . THR B 1 55 ? -34.409 34.881 10.763 1.00 12.49 54 THR B N 1
ATOM 1313 C CA . THR B 1 55 ? -33.855 34.052 11.826 1.00 12.89 54 THR B CA 1
ATOM 1314 C C . THR B 1 55 ? -34.852 34.111 12.986 1.00 14.44 54 THR B C 1
ATOM 1315 O O . THR B 1 55 ? -35.306 35.199 13.361 1.00 15.38 54 THR B O 1
ATOM 1319 N N . LYS B 1 56 ? -35.201 32.945 13.512 1.00 14.16 55 LYS B N 1
ATOM 1320 C CA . LYS B 1 56 ? -36.076 32.799 14.661 1.00 14.97 55 LYS B CA 1
ATOM 1321 C C . LYS B 1 56 ? -35.266 32.179 15.798 1.00 14.88 55 LYS B C 1
ATOM 1322 O O . LYS B 1 56 ? -34.344 31.390 15.578 1.00 14.59 55 LYS B O 1
ATOM 1328 N N . VAL B 1 57 ? -35.574 32.584 17.020 1.00 14.45 56 VAL B N 1
ATOM 1329 C CA . VAL B 1 57 ? -34.948 32.026 18.191 1.00 13.99 56 VAL B CA 1
ATOM 1330 C C . VAL B 1 57 ? -35.928 31.082 18.859 1.00 13.94 56 VAL B C 1
ATOM 1331 O O . VAL B 1 57 ? -37.075 31.449 19.132 1.00 14.33 56 VAL B O 1
ATOM 1335 N N . LEU B 1 58 ? -35.480 29.858 19.121 1.00 13.81 57 LEU B N 1
ATOM 1336 C CA . LEU B 1 58 ? -36.335 28.826 19.688 1.00 13.88 57 LEU B CA 1
ATOM 1337 C C . LEU B 1 58 ? -35.751 28.254 20.956 1.00 13.59 57 LEU B C 1
ATOM 1338 O O . LEU B 1 58 ? -34.599 28.440 21.229 1.00 12.53 57 LEU B O 1
ATOM 1343 N N . ASP B 1 59 ? -36.566 27.505 21.690 1.00 14.66 58 ASP B N 1
ATOM 1344 C CA . ASP B 1 59 ? -36.103 26.752 22.836 1.00 15.56 58 ASP B CA 1
ATOM 1345 C C . ASP B 1 59 ? -35.941 25.292 22.451 1.00 15.23 58 ASP B C 1
ATOM 1346 O O . ASP B 1 59 ? -36.840 24.697 21.872 1.00 16.83 58 ASP B O 1
ATOM 1351 N N . SER B 1 60 ? -34.812 24.697 22.789 1.00 14.87 59 SER B N 1
ATOM 1352 C CA . SER B 1 60 ? -34.541 23.301 22.435 1.00 15.04 59 SER B CA 1
ATOM 1353 C C . SER B 1 60 ? -35.359 22.228 23.174 1.00 14.32 59 SER B C 1
ATOM 1354 O O . SER B 1 60 ? -35.271 21.062 22.833 1.00 13.77 59 SER B O 1
ATOM 1357 N N . GLY B 1 61 ? -36.103 22.604 24.205 1.00 15.65 60 GLY B N 1
ATOM 1358 C CA . GLY B 1 61 ? -36.910 21.636 24.950 1.00 16.70 60 GLY B CA 1
ATOM 1359 C C . GLY B 1 61 ? -36.030 20.551 25.540 1.00 16.58 60 GLY B C 1
ATOM 1360 O O . GLY B 1 61 ? -35.000 20.862 26.126 1.00 17.08 60 GLY B O 1
ATOM 1361 N N . ASN B 1 62 ? -36.410 19.294 25.356 1.00 16.59 61 ASN B N 1
ATOM 1362 C CA . ASN B 1 62 ? -35.567 18.148 25.743 1.00 18.10 61 ASN B CA 1
ATOM 1363 C C . ASN B 1 62 ? -34.405 17.827 24.809 1.00 17.47 61 ASN B C 1
ATOM 1364 O 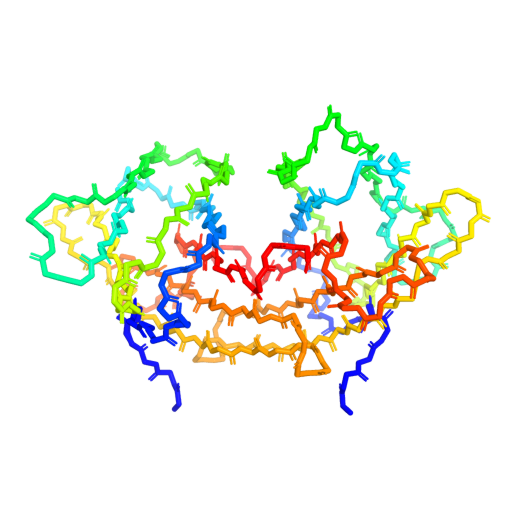O . ASN B 1 62 ? -33.634 16.909 25.093 1.00 17.36 61 ASN B O 1
ATOM 1369 N N . GLY B 1 63 ? -34.257 18.603 23.731 1.00 16.96 62 GLY B N 1
ATOM 1370 C CA . GLY B 1 63 ? -33.044 18.569 22.898 1.00 16.64 62 GLY B CA 1
ATOM 1371 C C . GLY B 1 63 ? -33.204 18.119 21.452 1.00 16.20 62 GLY B C 1
ATOM 1372 O O . GLY B 1 63 ? -32.299 18.299 20.639 1.00 15.15 62 GLY B O 1
ATOM 1373 N N . ARG B 1 64 ? -34.326 17.486 21.127 1.00 15.73 63 ARG B N 1
ATOM 1374 C CA . ARG B 1 64 ? -34.499 16.929 19.773 1.00 15.31 63 ARG B CA 1
ATOM 1375 C C . ARG B 1 64 ? -35.101 17.986 18.878 1.00 13.12 63 ARG B C 1
ATOM 1376 O O . ARG B 1 64 ? -36.169 18.528 19.168 1.00 13.87 63 ARG B O 1
ATOM 1384 N N . VAL B 1 65 ? -34.389 18.309 17.806 1.00 12.72 64 VAL B N 1
ATOM 1385 C CA . VAL B 1 65 ? -34.853 19.304 16.845 1.00 10.87 64 VAL B CA 1
ATOM 1386 C C . VAL B 1 65 ? -34.874 18.625 15.456 1.00 10.15 64 VAL B C 1
ATOM 1387 O O . VAL B 1 65 ? -33.914 17.968 15.052 1.00 11.91 64 VAL B O 1
ATOM 1391 N N . ARG B 1 66 ? -35.981 18.771 14.748 1.00 10.04 65 ARG B N 1
ATOM 1392 C CA . ARG B 1 66 ? -36.130 18.231 13.393 1.00 9.23 65 ARG B CA 1
ATOM 1393 C C . ARG B 1 66 ? -36.597 19.298 12.417 1.00 9.02 65 ARG B C 1
ATOM 1394 O O . ARG B 1 66 ? -37.523 20.063 12.682 1.00 9.60 65 ARG B O 1
ATOM 1402 N N . VAL B 1 67 ? -35.926 19.340 11.284 1.00 9.72 66 VAL B N 1
ATOM 1403 C CA . VAL B 1 67 ? -36.252 20.268 10.206 1.00 9.12 66 VAL B CA 1
ATOM 1404 C C . VAL B 1 67 ? -36.911 19.464 9.098 1.00 9.18 66 VAL B C 1
ATOM 1405 O O . VAL B 1 67 ? -36.376 18.437 8.655 1.00 9.66 66 VAL B O 1
ATOM 1409 N N . ILE B 1 68 ? -38.074 19.919 8.652 1.00 9.41 67 ILE B N 1
ATOM 1410 C CA . ILE B 1 68 ? -38.769 19.304 7.513 1.00 9.71 67 ILE B CA 1
ATOM 1411 C C . ILE B 1 68 ? -39.054 20.399 6.479 1.00 9.79 67 ILE B C 1
ATOM 1412 O O . ILE B 1 68 ? -39.523 21.472 6.836 1.00 10.34 67 ILE B O 1
ATOM 1417 N N . VAL B 1 69 ? -38.765 20.099 5.217 1.00 10.02 68 VAL B N 1
ATOM 1418 C CA . VAL B 1 69 ? -39.005 21.011 4.121 1.00 11.20 68 VAL B CA 1
ATOM 1419 C C . VAL B 1 69 ? -39.993 20.373 3.164 1.00 11.99 68 VAL B C 1
ATOM 1420 O O . VAL B 1 69 ? -39.793 19.227 2.758 1.00 11.18 68 VAL B O 1
ATOM 1424 N N . MET B 1 70 ? -41.067 21.101 2.855 1.00 12.40 69 MET B N 1
ATOM 1425 C CA . MET B 1 70 ? -42.097 20.665 1.921 1.00 13.09 69 MET B CA 1
ATOM 1426 C C . MET B 1 70 ? -42.119 21.617 0.727 1.00 14.48 69 MET B C 1
ATOM 1427 O O . MET B 1 70 ? -42.007 22.847 0.887 1.00 13.68 69 MET B O 1
ATOM 1432 N N . ALA B 1 71 ? -42.271 21.044 -0.466 1.00 14.39 70 ALA B N 1
ATOM 1433 C CA . ALA B 1 71 ? -42.364 21.810 -1.716 1.00 15.91 70 ALA B CA 1
ATOM 1434 C C . ALA B 1 71 ? -43.110 20.956 -2.734 1.00 17.57 70 ALA B C 1
ATOM 1435 O O . ALA B 1 71 ? -42.897 19.740 -2.805 1.00 16.57 70 ALA B O 1
ATOM 1437 N N . ASN B 1 72 ? -43.985 21.588 -3.512 1.00 20.63 71 ASN B N 1
ATOM 1438 C CA . ASN B 1 72 ? -44.697 20.895 -4.603 1.00 22.26 71 ASN B CA 1
ATOM 1439 C C . ASN B 1 72 ? -45.475 19.700 -4.112 1.00 22.54 71 ASN B C 1
ATOM 1440 O O . ASN B 1 72 ? -45.450 18.637 -4.754 1.00 24.07 71 ASN B O 1
ATOM 1445 N N . GLY B 1 73 ? -46.112 19.858 -2.966 1.00 21.63 72 GLY B N 1
ATOM 1446 C CA . GLY B 1 73 ? -46.879 18.797 -2.351 1.00 22.17 72 GLY B CA 1
ATOM 1447 C C . GLY B 1 73 ? -46.116 17.630 -1.728 1.00 20.81 72 GLY B C 1
ATOM 1448 O O . GLY B 1 73 ? -46.739 16.651 -1.314 1.00 22.53 72 GLY B O 1
ATOM 1449 N N . ARG B 1 74 ? -44.792 17.710 -1.644 1.00 19.32 73 ARG B N 1
ATOM 1450 C CA . ARG B 1 74 ? -44.001 16.610 -1.099 1.00 17.91 73 ARG B CA 1
ATOM 1451 C C . ARG B 1 74 ? -42.812 17.048 -0.257 1.00 16.29 73 ARG B C 1
ATOM 1452 O O . ARG B 1 74 ? -42.325 18.157 -0.429 1.00 14.87 73 ARG B O 1
ATOM 1460 N N . PRO B 1 75 ? -42.324 16.150 0.619 1.00 14.52 74 PRO B N 1
ATOM 1461 C CA . PRO B 1 75 ? -41.135 16.464 1.392 1.00 14.07 74 PRO B CA 1
ATOM 1462 C C . PRO B 1 75 ? -39.899 16.463 0.519 1.00 13.16 74 PRO B C 1
ATOM 1463 O O . PRO B 1 75 ? -39.719 15.583 -0.342 1.00 14.02 74 PRO B O 1
ATOM 1467 N N . SER B 1 76 ? -39.074 17.479 0.693 1.00 11.89 75 SER B N 1
ATOM 1468 C CA . SER B 1 76 ? -37.831 17.579 -0.040 1.00 11.90 75 SER B CA 1
ATOM 1469 C C . SER B 1 76 ? -36.815 16.563 0.454 1.00 12.04 75 SER B C 1
ATOM 1470 O O . SER B 1 76 ? -36.853 16.166 1.611 1.00 11.92 75 SER B O 1
ATOM 1473 N N . ARG B 1 77 ? -35.898 16.155 -0.424 1.00 12.09 76 ARG B N 1
ATOM 1474 C CA . ARG B 1 77 ? -34.745 15.391 0.002 1.00 12.27 76 ARG B CA 1
ATOM 1475 C C . ARG B 1 77 ? -33.862 16.324 0.824 1.00 12.11 76 ARG B C 1
ATOM 1476 O O . ARG B 1 77 ? -33.681 17.501 0.468 1.00 10.71 76 ARG B O 1
ATOM 1484 N N . LEU B 1 78 ? -33.328 15.782 1.911 1.00 11.98 77 LEU B N 1
ATOM 1485 C CA . LEU B 1 78 ? -32.500 16.526 2.844 1.00 12.54 77 LEU B CA 1
ATOM 1486 C C . LEU B 1 78 ? -31.172 15.898 3.071 1.00 12.78 77 LEU B C 1
ATOM 1487 O O . LEU B 1 78 ? -31.038 14.681 3.058 1.00 13.92 77 LEU B O 1
ATOM 1492 N N . GLY B 1 79 ? -30.185 16.750 3.323 1.00 12.36 78 GLY B N 1
ATOM 1493 C CA . GLY B 1 79 ? -28.909 16.341 3.858 1.00 12.72 78 GLY B CA 1
ATOM 1494 C C . GLY B 1 79 ? -28.543 17.329 4.948 1.00 12.89 78 GLY B C 1
ATOM 1495 O O . GLY B 1 79 ? -28.834 18.526 4.844 1.00 13.03 78 GLY B O 1
ATOM 1496 N N . SER B 1 80 ? -27.898 16.840 5.988 1.00 13.71 79 SER B N 1
ATOM 1497 C CA . SER B 1 80 ? -27.528 17.702 7.092 1.00 15.01 79 SER B CA 1
ATOM 1498 C C . SER B 1 80 ? -26.162 17.349 7.656 1.00 16.66 79 SER B C 1
ATOM 1499 O O . SER B 1 80 ? -25.702 16.199 7.548 1.00 16.70 79 SER B O 1
ATOM 1502 N N . ARG B 1 81 ? -25.516 18.362 8.230 1.00 17.59 80 ARG B N 1
ATOM 1503 C CA . ARG B 1 81 ? -24.202 18.227 8.869 1.00 19.01 80 ARG B CA 1
ATOM 1504 C C . ARG B 1 81 ? -24.200 19.106 10.123 1.00 19.50 80 ARG B C 1
ATOM 1505 O O . ARG B 1 81 ? -25.008 20.052 10.263 1.00 17.32 80 ARG B O 1
ATOM 1513 N N . GLN B 1 82 ? -23.316 18.745 11.046 1.00 19.94 81 GLN B N 1
ATOM 1514 C CA . GLN B 1 82 ? -23.023 19.540 12.221 1.00 20.91 81 GLN B CA 1
ATOM 1515 C C . GLN B 1 82 ? -21.569 19.919 12.178 1.00 20.01 81 GLN B C 1
ATOM 1516 O O . GLN B 1 82 ? -20.740 19.179 11.699 1.00 19.73 81 GLN B O 1
ATOM 1522 N N . VAL B 1 83 ? -21.282 21.102 12.679 1.00 19.25 82 VAL B N 1
ATOM 1523 C CA . VAL B 1 83 ? -19.940 21.592 12.726 1.00 19.69 82 VAL B CA 1
ATOM 1524 C C . VAL B 1 83 ? -19.861 22.562 13.892 1.00 18.55 82 VAL B C 1
ATOM 1525 O O . VAL B 1 83 ? -20.878 23.125 14.322 1.00 15.33 82 VAL B O 1
ATOM 1529 N N . ASP B 1 84 ? -18.662 22.693 14.451 1.00 18.06 83 ASP B N 1
ATOM 1530 C CA . ASP B 1 84 ? -18.453 23.665 15.509 1.00 18.74 83 ASP B CA 1
ATOM 1531 C C . ASP B 1 84 ? -17.156 24.427 15.316 1.00 18.58 83 ASP B C 1
ATOM 1532 O O . ASP B 1 84 ? -16.273 23.985 14.566 1.00 18.20 83 ASP B O 1
ATOM 1537 N N . ILE B 1 85 ? -17.089 25.595 15.959 1.00 18.68 84 ILE B N 1
ATOM 1538 C CA . ILE B 1 85 ? -15.918 26.454 15.938 1.00 18.97 84 ILE B CA 1
ATOM 1539 C C . ILE B 1 85 ? -15.345 26.406 17.360 1.00 20.22 84 ILE B C 1
ATOM 1540 O O . ILE B 1 85 ? -16.022 26.791 18.345 1.00 18.34 84 ILE B O 1
ATOM 1545 N N . PHE B 1 86 ? -14.130 25.864 17.433 1.00 20.96 85 PHE B N 1
ATOM 1546 C CA . PHE B 1 86 ? -13.367 25.674 18.670 1.00 22.49 85 PHE B CA 1
ATOM 1547 C C . PHE B 1 86 ? -14.142 25.028 19.806 1.00 23.14 85 PHE B C 1
ATOM 1548 O O . PHE B 1 86 ? -13.898 25.330 20.987 1.00 23.76 85 PHE B O 1
ATOM 1556 N N . LYS B 1 87 ? -15.061 24.126 19.450 1.00 23.27 86 LYS B N 1
ATOM 1557 C CA A LYS B 1 87 ? -15.941 23.462 20.420 0.50 23.31 86 LYS B CA 1
ATOM 1558 C CA B LYS B 1 87 ? -15.927 23.458 20.424 0.50 23.40 86 LYS B CA 1
ATOM 1559 C C . LYS B 1 87 ? -16.674 24.465 21.311 1.00 23.35 86 LYS B C 1
ATOM 1560 O O . LYS B 1 87 ? -17.010 24.180 22.467 1.00 23.68 86 LYS B O 1
ATOM 1571 N N . LYS B 1 88 ? -16.950 25.646 20.767 1.00 22.50 87 LYS B N 1
ATOM 1572 C CA . LYS B 1 88 ? -17.673 26.686 21.497 1.00 22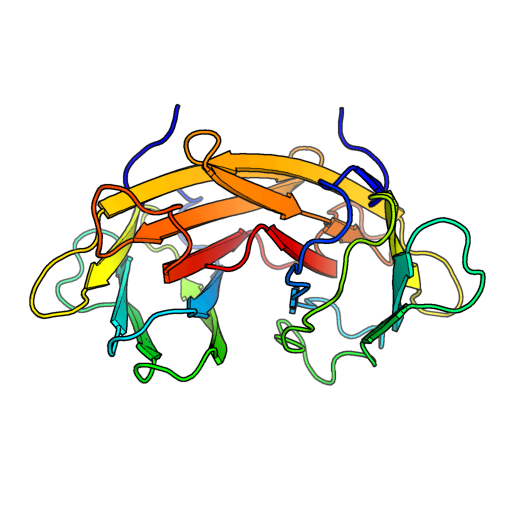.72 87 LYS B CA 1
ATOM 1573 C C . LYS B 1 88 ? -18.935 27.151 20.785 1.00 20.43 87 LYS B C 1
ATOM 1574 O O . LYS B 1 88 ? -19.966 27.368 21.404 1.00 20.88 87 LYS B O 1
ATOM 1580 N N . SER B 1 89 ? -18.823 27.353 19.485 1.00 18.75 88 SER B N 1
ATOM 1581 C CA . SER B 1 89 ? -19.910 27.869 18.685 1.00 17.24 88 SER B CA 1
ATOM 1582 C C . SER B 1 89 ? -20.352 26.697 17.785 1.00 15.28 88 SER B C 1
ATOM 1583 O O . SER B 1 89 ? -19.566 26.189 16.987 1.00 15.58 88 SER B O 1
ATOM 1586 N N . TYR B 1 90 ? -21.597 26.263 17.947 1.00 13.05 89 TYR B N 1
ATOM 1587 C CA . TYR B 1 90 ? -22.117 25.082 17.305 1.00 12.90 89 TYR B CA 1
ATOM 1588 C C . TYR B 1 90 ? -23.104 25.449 16.185 1.00 12.07 89 TYR B C 1
ATOM 1589 O O . TYR B 1 90 ? -23.797 26.432 16.275 1.00 12.01 89 TYR B O 1
ATOM 1598 N N . PHE B 1 91 ? -23.134 24.612 15.160 1.00 12.22 90 PHE B N 1
ATOM 1599 C CA . PHE B 1 91 ? -23.981 24.798 13.959 1.00 11.85 90 PHE B CA 1
ATOM 1600 C C . PHE B 1 91 ? -24.542 23.491 13.480 1.00 11.82 90 PHE B C 1
ATOM 1601 O O . PHE B 1 91 ? -23.855 22.450 13.516 1.00 12.72 90 PHE B O 1
ATOM 1609 N N . GLY B 1 92 ? -25.775 23.562 12.994 1.00 11.52 91 GLY B N 1
ATOM 1610 C CA . GLY B 1 92 ? -26.388 22.521 12.219 1.00 10.93 91 GLY B CA 1
ATOM 1611 C C . GLY B 1 92 ? -26.692 23.140 10.857 1.00 11.36 91 GLY B C 1
ATOM 1612 O O . GLY B 1 92 ? -27.103 24.296 10.779 1.00 11.22 91 GLY B O 1
ATOM 1613 N N . ILE B 1 93 ? -26.459 22.377 9.797 1.00 11.34 92 ILE B N 1
ATOM 1614 C CA . ILE B 1 93 ? -26.676 22.813 8.434 1.00 11.86 92 ILE B CA 1
ATOM 1615 C C . ILE B 1 93 ? -27.562 21.809 7.735 1.00 10.75 92 ILE B C 1
ATOM 1616 O O . ILE B 1 93 ? -27.293 20.618 7.785 1.00 10.94 92 ILE B O 1
ATOM 1621 N N . ILE B 1 94 ? -28.624 22.296 7.110 1.00 10.23 93 ILE B N 1
ATOM 1622 C CA . ILE B 1 94 ? -29.523 21.477 6.316 1.00 10.62 93 ILE B CA 1
ATOM 1623 C C . ILE B 1 94 ? -29.629 22.046 4.905 1.00 11.49 93 ILE B C 1
ATOM 1624 O O . ILE B 1 94 ? -29.872 23.217 4.738 1.00 12.14 93 ILE B O 1
ATOM 1629 N N . GLY B 1 95 ? -29.453 21.206 3.893 1.00 11.03 94 GLY B N 1
ATOM 1630 C CA . GLY B 1 95 ? -29.713 21.586 2.509 1.00 11.22 94 GLY B CA 1
ATOM 1631 C C . GLY B 1 95 ? -30.847 20.701 2.033 1.00 11.58 94 GLY B C 1
ATOM 1632 O O . GLY B 1 95 ? -30.920 19.509 2.384 1.00 11.37 94 GLY B O 1
ATOM 1633 N N . SER B 1 96 ? -31.789 21.293 1.313 1.00 12.48 95 SER B N 1
ATOM 1634 C CA . SER B 1 96 ? -32.908 20.557 0.792 1.00 11.76 95 SER B CA 1
ATOM 1635 C C . SER B 1 96 ? -33.068 20.729 -0.718 1.00 12.92 95 SER B C 1
ATOM 1636 O O . SER B 1 96 ? -32.679 21.740 -1.289 1.00 11.89 95 SER B O 1
ATOM 1639 N N . GLU B 1 97 ? -33.673 19.727 -1.354 1.00 13.05 96 GLU B N 1
ATOM 1640 C CA . GLU B 1 97 ? -33.996 19.832 -2.781 1.00 13.35 96 GLU B CA 1
ATOM 1641 C C . GLU B 1 97 ? -35.294 19.124 -3.128 1.00 13.65 96 GLU B C 1
ATOM 1642 O O . GLU B 1 97 ? -35.556 18.025 -2.635 1.00 11.72 96 GLU B O 1
ATOM 1648 N N . ASP B 1 98 ? -36.100 19.744 -3.994 1.00 14.75 97 ASP B N 1
ATOM 1649 C CA . ASP B 1 98 ? -37.294 19.082 -4.489 1.00 17.10 97 ASP B CA 1
ATOM 1650 C C . ASP B 1 98 ? -36.905 18.017 -5.515 1.00 17.95 97 ASP B C 1
ATOM 1651 O O . ASP B 1 98 ? -37.451 16.907 -5.487 1.00 19.15 97 ASP B O 1
ATOM 1656 N N . GLY B 1 99 ? -35.962 18.359 -6.378 1.00 18.72 98 GLY B N 1
ATOM 1657 C CA . GLY B 1 99 ? -35.529 17.514 -7.494 1.00 21.09 98 GLY B CA 1
ATOM 1658 C C . GLY B 1 99 ? -34.410 16.600 -7.039 1.00 21.89 98 GLY B C 1
ATOM 1659 O O . GLY B 1 99 ? -33.482 17.044 -6.368 1.00 22.46 98 GLY B O 1
ATOM 1660 N N . ALA B 1 100 ? -34.498 15.323 -7.394 1.00 22.92 99 ALA B N 1
ATOM 1661 C CA . ALA B 1 100 ? -33.610 14.306 -6.820 1.00 23.23 99 ALA B CA 1
ATOM 1662 C C . ALA B 1 100 ? -32.177 14.389 -7.349 1.00 24.31 99 ALA B C 1
ATOM 1663 O O . ALA B 1 100 ? -31.256 13.838 -6.724 1.00 24.17 99 ALA B O 1
ATOM 1665 N N . ASP B 1 101 ? -31.996 15.068 -8.485 1.00 25.40 100 ASP B N 1
ATOM 1666 C CA . ASP B 1 101 ? -30.687 15.205 -9.116 1.00 26.33 100 ASP B CA 1
ATOM 1667 C C . ASP B 1 101 ? -30.074 16.599 -8.989 1.00 26.05 100 ASP B C 1
ATOM 1668 O O . ASP B 1 101 ? -29.129 16.917 -9.722 1.00 26.00 100 ASP B O 1
ATOM 1673 N N . ASP B 1 102 ? -30.574 17.407 -8.057 1.00 25.26 101 ASP B N 1
ATOM 1674 C CA . ASP B 1 102 ? -30.118 18.786 -7.911 1.00 25.07 101 ASP B CA 1
ATOM 1675 C C . ASP B 1 102 ? -29.005 18.892 -6.829 1.00 23.26 101 ASP B C 1
ATOM 1676 O O . ASP B 1 102 ? -28.365 17.901 -6.492 1.00 22.33 101 ASP B O 1
ATOM 1681 N N . ASP B 1 103 ? -28.772 20.091 -6.300 1.00 21.92 102 ASP B N 1
ATOM 1682 C CA . ASP B 1 103 ? -27.584 20.359 -5.497 1.00 21.14 102 ASP B CA 1
ATOM 1683 C C . ASP B 1 103 ? -27.876 20.659 -4.016 1.00 19.13 102 ASP B C 1
ATOM 1684 O O . ASP B 1 103 ? -27.067 21.310 -3.343 1.00 16.79 102 ASP B O 1
ATOM 1689 N N . TYR B 1 104 ? -29.003 20.155 -3.497 1.00 17.26 103 TYR B N 1
ATOM 1690 C CA . TYR B 1 104 ? -29.340 20.318 -2.094 1.00 15.94 103 TYR B CA 1
ATOM 1691 C C . TYR B 1 104 ? -29.273 21.805 -1.679 1.00 15.68 103 TYR B C 1
ATOM 1692 O O . TYR B 1 104 ? -28.781 22.144 -0.619 1.00 14.21 103 TYR B O 1
ATOM 1701 N N . ASN B 1 105 ? -29.770 22.684 -2.541 1.00 16.09 104 ASN B N 1
ATOM 1702 C CA . ASN B 1 105 ? -29.723 24.126 -2.279 1.00 16.90 104 ASN B CA 1
ATOM 1703 C C . ASN B 1 105 ? -31.017 24.883 -2.636 1.00 16.00 104 ASN B C 1
ATOM 1704 O O . ASN B 1 105 ? -31.001 26.116 -2.741 1.00 16.66 104 ASN B O 1
ATOM 1709 N N . ASP B 1 106 ? -32.130 24.161 -2.812 1.00 14.31 105 ASP B N 1
ATOM 1710 C CA . ASP B 1 106 ? -33.460 24.793 -2.927 1.00 13.81 105 ASP B CA 1
ATOM 1711 C C . ASP B 1 106 ? -33.854 25.475 -1.636 1.00 12.60 105 ASP B C 1
ATOM 1712 O O . ASP B 1 106 ? -34.474 26.536 -1.626 1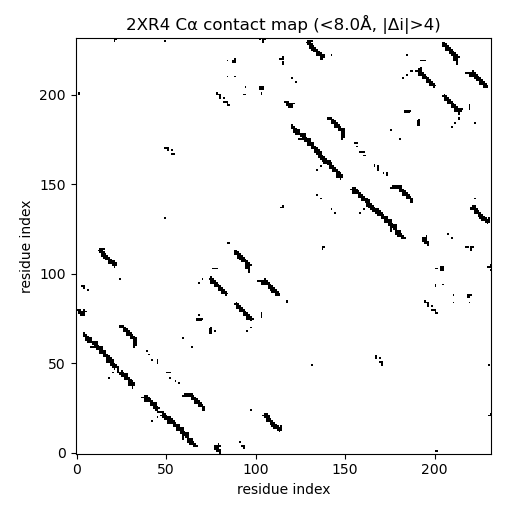.00 12.34 105 ASP B O 1
ATOM 1717 N N . GLY B 1 107 ? -33.516 24.818 -0.541 1.00 12.34 106 GLY B N 1
ATOM 1718 C CA . GLY B 1 107 ? -33.731 25.363 0.782 1.00 11.57 106 GLY B CA 1
ATOM 1719 C C . GLY B 1 107 ? -32.419 25.199 1.528 1.00 11.71 106 GLY B C 1
ATOM 1720 O O . GLY B 1 107 ? -31.727 24.186 1.365 1.00 12.69 106 GLY B O 1
ATOM 1721 N N . ILE B 1 108 ? -32.082 26.179 2.353 1.00 11.50 107 ILE B N 1
ATOM 1722 C CA . ILE B 1 108 ? -30.921 26.082 3.247 1.00 11.93 107 ILE B CA 1
ATOM 1723 C C . ILE B 1 108 ? -31.394 26.519 4.618 1.00 11.07 107 ILE B C 1
ATOM 1724 O O . ILE B 1 108 ? -32.038 27.580 4.739 1.00 10.80 107 ILE B O 1
ATOM 1729 N N . VAL B 1 109 ? -31.072 25.724 5.639 1.00 9.65 108 VAL B N 1
ATOM 1730 C CA . VAL B 1 109 ? -31.417 26.056 7.013 1.00 9.55 108 VAL B CA 1
ATOM 1731 C C . VAL B 1 109 ? -30.164 25.930 7.880 1.00 9.62 108 VAL B C 1
ATOM 1732 O O . VAL B 1 109 ? -29.406 24.948 7.746 1.00 10.34 108 VAL B O 1
ATOM 1736 N N . PHE B 1 110 ? -29.901 26.962 8.689 1.00 8.94 109 PHE B N 1
ATOM 1737 C CA . PHE B 1 110 ? -28.767 26.948 9.620 1.00 9.95 109 PHE B CA 1
ATOM 1738 C C . PHE B 1 110 ? -29.314 27.012 11.033 1.00 9.69 109 PHE B C 1
ATOM 1739 O O . PHE B 1 110 ? -30.192 27.827 11.329 1.00 10.65 109 PHE B O 1
ATOM 1747 N N . LEU B 1 111 ? -28.758 26.186 11.903 1.00 10.00 110 LEU B N 1
ATOM 1748 C CA . LEU B 1 111 ? -29.032 26.203 13.323 1.00 10.57 110 LEU B CA 1
ATOM 1749 C C . LEU B 1 111 ? -27.754 26.688 13.986 1.00 10.96 110 LEU B C 1
ATOM 1750 O O . LEU B 1 111 ? -26.649 26.286 13.565 1.00 10.79 110 LEU B O 1
ATOM 1755 N N . ASN B 1 112 ? -27.913 27.535 15.003 1.00 10.45 111 ASN B N 1
ATOM 1756 C CA . ASN B 1 112 ? -26.771 28.030 15.790 1.00 11.38 111 ASN B CA 1
ATOM 1757 C C . ASN B 1 112 ? -27.079 28.034 17.275 1.00 10.45 111 ASN B C 1
ATOM 1758 O O . ASN B 1 112 ? -28.157 28.441 17.701 1.00 10.68 111 ASN B O 1
ATOM 1763 N N . TRP B 1 113 ? -26.119 27.549 18.049 1.00 11.88 112 TRP B N 1
ATOM 1764 C CA . TRP B 1 113 ? -26.215 27.527 19.500 1.00 13.09 112 TRP B CA 1
ATOM 1765 C C . TRP B 1 113 ? -24.783 27.455 20.105 1.00 14.44 112 TRP B C 1
ATOM 1766 O O . TRP B 1 113 ? -23.828 27.108 19.418 1.00 13.81 112 TRP B O 1
ATOM 1777 N N . PRO B 1 114 ? -24.623 27.875 21.363 1.00 17.28 113 PRO B N 1
ATOM 1778 C CA . PRO B 1 114 ? -25.581 28.630 22.156 1.00 18.49 113 PRO B CA 1
ATOM 1779 C C . PRO B 1 114 ? -25.626 30.074 21.694 1.00 19.90 113 PRO B C 1
ATOM 1780 O O . PRO B 1 114 ? -24.811 30.494 20.869 1.00 19.79 113 PRO B O 1
ATOM 1784 N N . LEU B 1 115 ? -26.550 30.836 22.252 1.00 21.31 114 LEU B N 1
ATOM 1785 C CA . LEU B 1 115 ? -26.617 32.254 22.004 1.00 23.65 114 LEU B CA 1
ATOM 1786 C C . LEU B 1 115 ? -25.832 32.950 23.136 1.00 26.09 114 LEU B C 1
ATOM 1787 O O . LEU B 1 115 ? -26.187 32.830 24.313 1.00 27.69 114 LEU B O 1
ATOM 1792 N N . GLY B 1 116 ? -24.736 33.616 22.784 1.00 28.69 115 GLY B N 1
ATOM 1793 C CA . GLY B 1 116 ? -23.875 34.306 23.772 1.00 30.28 115 GLY B CA 1
ATOM 1794 C C . GLY B 1 116 ? -23.142 33.429 24.788 1.00 31.07 115 GLY B C 1
ATOM 1795 O O . GLY B 1 116 ? -22.570 32.377 24.432 1.00 33.33 115 GLY B O 1
#

B-factor: mean 20.16, std 9.5, range [8.29, 70.54]

Foldseek 3Di:
DFDFQKWFAAAFAKKKKKKWAAAQQQKKKFKPADPDPHGPDIQTGDPDGRDIRDMDIDGNHNGIMGIWIDGPRDTWGKTKDKDADPVPKIKIKIFTHDDPDPDSHRMMMMMIDDDD/DWDFFKWFAAAFAKKKKWKWADAQWKKKKFKPADPDPGGPDIFIDHGPDTDGRDMDIDTNHNGIIGIWMDTPRGTWGKTKDKDADPVPKIKIWMFTDNDPPDDSHRMIMMMIDDDD